Protein AF-A0A9P8HFZ4-F1 (afdb_monomer_lite)

Structure (mmCIF, N/CA/C/O backbone):
data_AF-A0A9P8HFZ4-F1
#
_entry.id   AF-A0A9P8HFZ4-F1
#
loop_
_atom_site.group_PDB
_atom_site.id
_atom_site.type_symbol
_atom_site.label_atom_id
_atom_site.label_alt_id
_atom_site.label_comp_id
_atom_site.label_asym_id
_atom_site.label_entity_id
_atom_site.label_seq_id
_atom_site.pdbx_PDB_ins_code
_atom_site.Cartn_x
_atom_site.Cartn_y
_atom_site.Cartn_z
_atom_site.occupancy
_atom_site.B_iso_or_equiv
_atom_site.auth_seq_id
_atom_site.auth_comp_id
_atom_site.auth_asym_id
_atom_site.auth_atom_id
_atom_site.pdbx_PDB_model_num
ATOM 1 N N . MET A 1 1 ? 20.774 -6.720 -21.694 1.00 83.19 1 MET A N 1
ATOM 2 C CA . MET A 1 1 ? 19.723 -5.716 -21.464 1.00 83.19 1 MET A CA 1
ATOM 3 C C . MET A 1 1 ? 18.325 -6.319 -21.514 1.00 83.19 1 MET A C 1
ATOM 5 O O . MET A 1 1 ? 17.571 -6.117 -20.578 1.00 83.19 1 MET A O 1
ATOM 9 N N . GLU A 1 2 ? 17.977 -7.120 -22.525 1.00 82.94 2 GLU A N 1
ATOM 10 C CA . GLU A 1 2 ? 16.619 -7.690 -22.628 1.00 82.94 2 GLU A CA 1
ATOM 11 C C . GLU A 1 2 ? 16.203 -8.552 -21.416 1.00 82.94 2 GLU A C 1
ATOM 13 O O . GLU A 1 2 ? 15.114 -8.368 -20.881 1.00 82.94 2 GLU A O 1
ATOM 18 N N . ASN A 1 3 ? 17.110 -9.384 -20.886 1.00 86.88 3 ASN A N 1
ATOM 19 C CA . ASN A 1 3 ? 16.877 -10.119 -19.631 1.00 86.88 3 ASN A CA 1
ATOM 20 C C . ASN A 1 3 ? 16.663 -9.193 -18.419 1.00 86.88 3 ASN A C 1
ATOM 22 O O . ASN A 1 3 ? 15.923 -9.536 -17.504 1.00 86.88 3 ASN A O 1
ATOM 26 N N . THR A 1 4 ? 17.308 -8.024 -18.405 1.00 89.19 4 THR A N 1
ATOM 27 C CA . THR A 1 4 ? 17.170 -7.030 -17.332 1.00 89.19 4 THR A CA 1
ATOM 28 C C . THR A 1 4 ? 15.794 -6.368 -17.389 1.00 89.19 4 THR A C 1
ATOM 30 O O . THR A 1 4 ? 15.114 -6.281 -16.374 1.00 89.19 4 THR A O 1
ATOM 33 N N . ILE A 1 5 ? 15.350 -5.978 -18.589 1.00 88.44 5 ILE A N 1
ATOM 34 C CA . ILE A 1 5 ? 14.011 -5.421 -18.833 1.00 88.44 5 ILE A CA 1
ATOM 35 C C . ILE A 1 5 ? 12.925 -6.428 -18.434 1.00 88.44 5 ILE A C 1
ATOM 37 O O . ILE A 1 5 ? 11.944 -6.050 -17.798 1.00 88.44 5 ILE A O 1
ATOM 41 N N . LEU A 1 6 ? 13.113 -7.714 -18.755 1.00 91.88 6 LEU A N 1
ATOM 42 C CA . LEU A 1 6 ? 12.197 -8.773 -18.328 1.00 91.88 6 LEU A CA 1
ATOM 43 C C . LEU A 1 6 ? 12.128 -8.877 -16.796 1.00 91.88 6 LEU A C 1
ATOM 45 O O . LEU A 1 6 ? 11.034 -8.875 -16.241 1.00 91.88 6 LEU A O 1
ATOM 49 N N . ALA A 1 7 ? 13.279 -8.886 -16.118 1.00 93.56 7 ALA A N 1
ATOM 50 C CA . ALA A 1 7 ? 13.338 -8.945 -14.658 1.00 93.56 7 ALA A CA 1
ATOM 51 C C . ALA A 1 7 ? 12.663 -7.733 -13.987 1.00 93.56 7 ALA A C 1
ATOM 53 O O . ALA A 1 7 ? 11.999 -7.884 -12.961 1.00 93.56 7 ALA A O 1
ATOM 54 N N . TYR A 1 8 ? 12.782 -6.532 -14.568 1.00 93.44 8 TYR A N 1
ATOM 55 C CA . TYR A 1 8 ? 12.072 -5.350 -14.069 1.00 93.44 8 TYR A CA 1
ATOM 56 C C . TYR A 1 8 ? 10.562 -5.495 -14.206 1.00 93.44 8 TYR A C 1
ATOM 58 O O . TYR A 1 8 ? 9.836 -5.187 -13.264 1.00 93.44 8 TYR A O 1
ATOM 66 N N . ARG A 1 9 ? 10.092 -6.033 -15.333 1.00 92.88 9 ARG A N 1
ATOM 67 C CA . ARG A 1 9 ? 8.668 -6.284 -15.554 1.00 92.88 9 ARG A CA 1
ATOM 68 C C . ARG A 1 9 ? 8.100 -7.317 -14.581 1.00 92.88 9 ARG A C 1
ATOM 70 O O . ARG A 1 9 ? 7.010 -7.122 -14.055 1.00 92.88 9 ARG A O 1
ATOM 77 N N . GLU A 1 10 ? 8.836 -8.395 -14.324 1.00 94.19 10 GLU A N 1
ATOM 78 C CA . GLU A 1 10 ? 8.467 -9.388 -13.307 1.00 94.19 10 GLU A CA 1
ATOM 79 C C . GLU A 1 10 ? 8.406 -8.756 -11.909 1.00 94.19 10 GLU A C 1
ATOM 81 O O . GLU A 1 10 ? 7.436 -8.967 -11.185 1.00 94.19 10 GLU A O 1
ATOM 86 N N . SER A 1 11 ? 9.383 -7.909 -11.569 1.00 94.12 11 SER A N 1
ATOM 87 C CA . SER A 1 11 ? 9.405 -7.184 -10.290 1.00 94.12 11 SER A CA 1
ATOM 88 C C . SER A 1 11 ? 8.215 -6.228 -10.145 1.00 94.12 11 SER A C 1
ATOM 90 O O . SER A 1 11 ? 7.619 -6.153 -9.073 1.00 94.12 11 SER A O 1
ATOM 92 N N . LEU A 1 12 ? 7.833 -5.514 -11.212 1.00 93.44 12 LEU A N 1
ATOM 93 C CA . LEU A 1 12 ? 6.645 -4.652 -11.211 1.00 93.44 12 LEU A CA 1
ATOM 94 C C . LEU A 1 12 ? 5.365 -5.458 -10.982 1.00 93.44 12 LEU A C 1
ATOM 96 O O . LEU A 1 12 ? 4.533 -5.065 -10.168 1.00 93.44 12 LEU A O 1
ATOM 100 N N . ALA A 1 13 ? 5.224 -6.603 -11.653 1.00 93.81 13 ALA A N 1
ATOM 101 C CA . ALA A 1 13 ? 4.065 -7.474 -11.482 1.00 93.81 13 ALA A CA 1
ATOM 102 C C . ALA A 1 13 ? 3.966 -8.039 -10.052 1.00 93.81 13 ALA A C 1
ATOM 104 O O . ALA A 1 13 ? 2.871 -8.108 -9.492 1.00 93.81 13 ALA A O 1
ATOM 105 N N . GLU A 1 14 ? 5.097 -8.408 -9.444 1.00 94.56 14 GLU A N 1
ATOM 106 C CA . GLU A 1 14 ? 5.154 -8.841 -8.043 1.00 94.56 14 GLU A CA 1
ATOM 107 C C . GLU A 1 14 ? 4.732 -7.712 -7.092 1.00 94.56 14 GLU A C 1
ATOM 109 O O . GLU A 1 14 ? 3.873 -7.921 -6.233 1.00 94.56 14 GLU A O 1
ATOM 114 N N . ILE A 1 15 ? 5.261 -6.498 -7.288 1.00 93.75 15 ILE A N 1
ATOM 115 C CA . ILE A 1 15 ? 4.899 -5.320 -6.486 1.00 93.75 15 ILE A CA 1
ATOM 116 C C . ILE A 1 15 ? 3.408 -5.000 -6.613 1.00 93.75 15 ILE A C 1
ATOM 118 O O . ILE A 1 15 ? 2.758 -4.781 -5.592 1.00 93.75 15 ILE A O 1
ATOM 122 N N . GLN A 1 16 ? 2.853 -5.011 -7.828 1.00 93.88 16 GLN A N 1
ATOM 123 C CA . GLN A 1 16 ? 1.420 -4.797 -8.048 1.00 93.88 16 GLN A CA 1
ATOM 124 C C . GLN A 1 16 ? 0.593 -5.847 -7.300 1.00 93.88 16 GLN A C 1
ATOM 126 O O . GLN A 1 16 ? -0.340 -5.499 -6.583 1.00 93.88 16 GLN A O 1
ATOM 131 N N . SER A 1 17 ? 0.959 -7.128 -7.401 1.00 93.75 17 SER A N 1
ATOM 132 C CA . SER A 1 17 ? 0.233 -8.197 -6.710 1.00 93.75 17 SER A CA 1
ATOM 133 C C . SER A 1 17 ? 0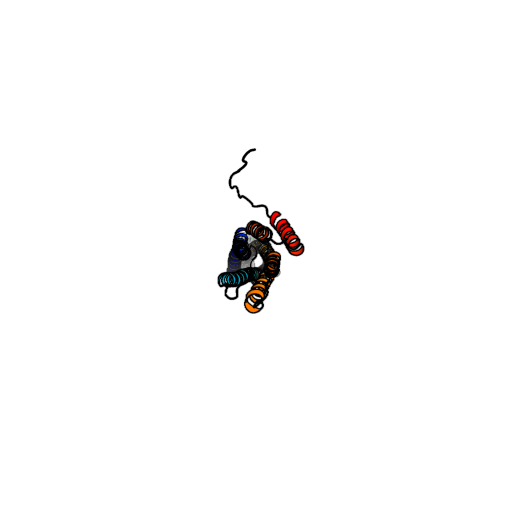.290 -8.061 -5.186 1.00 93.75 17 SER A C 1
ATOM 135 O O . SER A 1 17 ? -0.692 -8.371 -4.506 1.00 93.75 17 SER A O 1
ATOM 137 N N . GLU A 1 18 ? 1.428 -7.648 -4.627 1.00 92.75 18 GLU A N 1
ATOM 138 C CA . GLU A 1 18 ? 1.555 -7.390 -3.192 1.00 92.75 18 GLU A CA 1
ATOM 139 C C . GLU A 1 18 ? 0.732 -6.177 -2.760 1.00 92.75 18 GLU A C 1
ATOM 141 O O . GLU A 1 18 ? 0.067 -6.227 -1.721 1.00 92.75 18 GLU A O 1
ATOM 146 N N . LEU A 1 19 ? 0.731 -5.120 -3.572 1.00 92.06 19 LEU A N 1
ATOM 147 C CA . LEU A 1 19 ? -0.044 -3.913 -3.329 1.00 92.06 19 LEU A CA 1
ATOM 148 C C . LEU A 1 19 ? -1.546 -4.180 -3.364 1.00 92.06 19 LEU A C 1
ATOM 150 O O . LEU A 1 19 ? -2.255 -3.763 -2.454 1.00 92.06 19 LEU A O 1
ATOM 154 N N . ASP A 1 20 ? -2.024 -4.940 -4.347 1.00 90.94 20 ASP A N 1
ATOM 155 C CA . ASP A 1 20 ? -3.431 -5.329 -4.448 1.00 90.94 20 ASP A CA 1
ATOM 156 C C . ASP A 1 20 ? -3.866 -6.145 -3.226 1.00 90.94 20 ASP A C 1
ATOM 158 O O . ASP A 1 20 ? -4.967 -5.965 -2.700 1.00 90.94 20 ASP A O 1
ATOM 162 N N . ARG A 1 21 ? -2.980 -7.010 -2.710 1.00 89.25 21 ARG A N 1
ATOM 163 C CA . ARG A 1 21 ? -3.234 -7.759 -1.473 1.00 89.25 21 ARG A CA 1
ATOM 164 C C . ARG A 1 21 ? -3.316 -6.837 -0.255 1.00 89.25 21 ARG A C 1
ATOM 166 O O . ARG A 1 21 ? -4.160 -7.063 0.614 1.00 89.25 21 ARG A O 1
ATOM 173 N N . LEU A 1 22 ? -2.441 -5.835 -0.166 1.00 88.69 22 LEU A N 1
ATOM 174 C CA . LEU A 1 22 ? -2.455 -4.858 0.923 1.00 88.69 22 LEU A CA 1
ATOM 175 C C . LEU A 1 22 ? -3.697 -3.965 0.858 1.00 88.69 22 LEU A C 1
ATOM 177 O O . LEU A 1 22 ? -4.383 -3.827 1.868 1.00 88.69 22 LEU A O 1
ATOM 181 N N . ASP A 1 23 ? -4.041 -3.430 -0.313 1.00 86.06 23 ASP A N 1
ATOM 182 C CA . ASP A 1 23 ? -5.220 -2.576 -0.473 1.00 86.06 23 ASP A CA 1
ATOM 183 C C . ASP A 1 23 ? -6.506 -3.369 -0.193 1.00 86.06 23 ASP A C 1
ATOM 185 O O . ASP A 1 23 ? -7.353 -2.903 0.570 1.00 86.06 23 ASP A O 1
ATOM 189 N N . ALA A 1 24 ? -6.603 -4.627 -0.650 1.00 85.69 24 ALA A N 1
ATOM 190 C CA . ALA A 1 24 ? -7.707 -5.528 -0.307 1.00 85.69 24 ALA A CA 1
ATOM 191 C C . ALA A 1 24 ? -7.898 -5.682 1.217 1.00 85.69 24 ALA A C 1
ATOM 193 O O . ALA A 1 24 ? -9.030 -5.651 1.715 1.00 85.69 24 ALA A O 1
ATOM 194 N N . ALA A 1 25 ? -6.797 -5.793 1.970 1.00 81.62 25 ALA A N 1
ATOM 195 C CA . ALA A 1 25 ? -6.798 -5.925 3.430 1.00 81.62 25 ALA A CA 1
ATOM 196 C C . ALA A 1 25 ? -7.159 -4.626 4.180 1.00 81.62 25 ALA A C 1
ATOM 198 O O . ALA A 1 25 ? -7.444 -4.670 5.385 1.00 81.62 25 ALA A O 1
ATOM 199 N N . VAL A 1 26 ? -7.157 -3.488 3.482 1.00 76.69 26 VAL A N 1
ATOM 200 C CA . VAL A 1 26 ? -7.462 -2.145 4.004 1.00 76.69 26 VAL A CA 1
ATOM 201 C C . VAL A 1 26 ? -8.762 -1.590 3.391 1.00 76.69 26 VAL A C 1
ATOM 203 O O . VAL A 1 26 ? -9.186 -0.480 3.710 1.00 76.69 26 VAL A O 1
ATOM 206 N N . THR A 1 27 ? -9.461 -2.373 2.558 1.00 74.06 27 THR A N 1
ATOM 207 C CA . THR A 1 27 ? -10.784 -2.002 2.037 1.00 74.06 27 THR A CA 1
ATOM 208 C C . THR A 1 27 ? -11.773 -1.702 3.156 1.00 74.06 27 THR A C 1
ATOM 210 O O . THR A 1 27 ? -11.700 -2.270 4.249 1.00 74.06 27 THR A O 1
ATOM 213 N N . VAL A 1 28 ? -12.778 -0.881 2.834 1.00 63.03 28 VAL A N 1
ATOM 214 C CA . VAL A 1 28 ? -13.909 -0.595 3.728 1.00 63.03 28 VAL A CA 1
ATOM 215 C C . VAL A 1 28 ? -14.496 -1.893 4.282 1.00 63.03 28 VAL A C 1
ATOM 217 O O . VAL A 1 28 ? -14.677 -1.990 5.482 1.00 63.03 28 VAL A O 1
ATOM 220 N N . SER A 1 29 ? -14.669 -2.939 3.464 1.00 58.97 29 SER A N 1
ATOM 221 C CA . SER A 1 29 ? -15.213 -4.227 3.928 1.00 58.97 29 SER A CA 1
ATOM 222 C C . SER A 1 29 ? -14.355 -4.926 4.994 1.00 58.97 29 SER A C 1
ATOM 224 O O . SER A 1 29 ? -14.890 -5.505 5.940 1.00 58.97 29 SER A O 1
ATOM 226 N N . ALA A 1 30 ? -13.026 -4.867 4.867 1.00 63.22 30 ALA A N 1
ATOM 227 C CA . ALA A 1 30 ? -12.104 -5.461 5.827 1.00 63.22 30 ALA A CA 1
ATOM 228 C C . ALA A 1 30 ? -12.051 -4.630 7.117 1.00 63.22 30 ALA A C 1
ATOM 230 O O . ALA A 1 30 ? -12.063 -5.189 8.213 1.00 63.22 30 ALA A O 1
ATOM 231 N N . ALA A 1 31 ? -12.062 -3.299 6.994 1.00 63.28 31 ALA A N 1
ATOM 232 C CA . ALA A 1 31 ? -12.170 -2.390 8.131 1.00 63.28 31 ALA A CA 1
ATOM 233 C C . ALA A 1 31 ? -13.510 -2.558 8.873 1.00 63.28 31 ALA A C 1
ATOM 235 O O . ALA A 1 31 ? -13.519 -2.624 10.100 1.00 63.28 31 ALA A O 1
ATOM 236 N N . THR A 1 32 ? -14.622 -2.721 8.148 1.00 62.97 32 THR A N 1
ATOM 237 C CA . THR A 1 32 ? -15.953 -2.979 8.711 1.00 62.97 32 THR A CA 1
ATOM 238 C C . THR A 1 32 ? -15.972 -4.281 9.502 1.00 62.97 32 THR A C 1
ATOM 240 O O . THR A 1 32 ? -16.381 -4.258 10.653 1.00 62.97 32 THR A O 1
ATOM 243 N N . LYS A 1 33 ? -15.434 -5.388 8.970 1.00 69.19 33 LYS A N 1
ATOM 244 C CA . LYS A 1 33 ? -15.351 -6.662 9.713 1.00 69.19 33 LYS A CA 1
ATOM 245 C C . LYS A 1 33 ? -14.544 -6.558 11.010 1.00 69.19 33 LYS A C 1
ATOM 247 O O . LYS A 1 33 ? -14.920 -7.144 12.022 1.00 69.19 33 LYS A O 1
ATOM 252 N N . ARG A 1 34 ? -13.425 -5.820 10.993 1.00 67.38 34 ARG A N 1
ATOM 253 C CA . ARG A 1 34 ? -12.634 -5.557 12.209 1.00 67.38 34 ARG A CA 1
ATOM 254 C C . ARG A 1 34 ? -13.453 -4.739 13.213 1.00 67.38 34 ARG A C 1
ATOM 256 O O . ARG A 1 34 ? -13.546 -5.120 14.378 1.00 67.38 34 ARG A O 1
ATOM 263 N N . SER A 1 35 ? -14.116 -3.683 12.748 1.00 72.56 35 SER A N 1
ATOM 264 C CA . SER A 1 35 ? -15.006 -2.873 13.583 1.00 72.56 35 SER A CA 1
ATOM 265 C C . SER A 1 35 ? -16.145 -3.700 14.185 1.00 72.56 35 SER A C 1
ATOM 267 O O . SER A 1 35 ? -16.390 -3.586 15.377 1.00 72.56 35 SER A O 1
ATOM 269 N N . GLU A 1 36 ? -16.789 -4.574 13.407 1.00 76.75 36 GLU A N 1
ATOM 270 C CA . GLU A 1 36 ? -17.893 -5.433 13.857 1.00 76.75 36 GLU A CA 1
ATOM 271 C C . GLU A 1 36 ? -17.488 -6.334 15.027 1.00 76.75 36 GLU A C 1
ATOM 273 O O . GLU A 1 36 ? -18.251 -6.484 15.976 1.00 76.75 36 GLU A O 1
ATOM 278 N N . ALA A 1 37 ? -16.277 -6.899 15.006 1.00 82.38 37 ALA A N 1
ATOM 279 C CA . ALA A 1 37 ? -15.797 -7.744 16.097 1.00 82.38 37 ALA A CA 1
ATOM 280 C C . ALA A 1 37 ? -15.648 -6.964 17.417 1.00 82.38 37 ALA A C 1
ATOM 282 O O . ALA A 1 37 ? -16.071 -7.457 18.464 1.00 82.38 37 ALA A O 1
ATOM 283 N N . ILE A 1 38 ? -15.101 -5.739 17.368 1.00 84.31 38 ILE A N 1
ATOM 284 C CA . ILE A 1 38 ? -15.042 -4.850 18.541 1.00 84.31 38 ILE A CA 1
ATOM 285 C C . ILE A 1 38 ? -16.459 -4.463 18.969 1.00 84.31 38 ILE A C 1
ATOM 287 O O . ILE A 1 38 ? -16.778 -4.592 20.145 1.00 84.31 38 ILE A O 1
ATOM 291 N N . SER A 1 39 ? -17.322 -4.054 18.038 1.00 83.69 39 SER A N 1
ATOM 292 C CA . SER A 1 39 ? -18.708 -3.653 18.313 1.00 83.69 39 SER A CA 1
ATOM 293 C C . SER A 1 39 ? -19.529 -4.759 18.980 1.00 83.69 39 SER A C 1
ATOM 295 O O . SER A 1 39 ? -20.214 -4.524 19.977 1.00 83.69 39 SER A O 1
ATOM 297 N N . CYS A 1 40 ? -19.422 -6.001 18.502 1.00 85.88 40 CYS A N 1
ATOM 298 C CA . CYS A 1 40 ? -20.061 -7.150 19.141 1.00 85.88 40 CYS A CA 1
ATOM 299 C C . CYS A 1 40 ? -19.500 -7.407 20.545 1.00 85.88 40 CYS A C 1
ATOM 301 O O . CYS A 1 40 ? -20.263 -7.689 21.467 1.00 85.88 40 CYS A O 1
ATOM 303 N N . ALA A 1 41 ? -18.185 -7.293 20.731 1.00 88.38 41 ALA A N 1
ATOM 304 C CA . ALA A 1 41 ? -17.566 -7.499 22.035 1.00 88.38 41 ALA A CA 1
ATOM 305 C C . ALA A 1 41 ? -17.950 -6.379 23.030 1.00 88.38 41 ALA A C 1
ATOM 307 O O . ALA A 1 41 ? -18.250 -6.661 24.189 1.00 88.38 41 ALA A O 1
ATOM 308 N N . LEU A 1 42 ? -18.042 -5.128 22.566 1.00 89.81 42 LEU A N 1
ATOM 309 C CA . LEU A 1 42 ? -18.546 -3.977 23.324 1.00 89.81 42 LEU A CA 1
ATOM 310 C C . LEU A 1 42 ? -19.991 -4.178 23.781 1.00 89.81 42 LEU A C 1
ATOM 312 O O . LEU A 1 42 ? -20.319 -3.876 24.931 1.00 89.81 42 LEU A O 1
ATOM 316 N N . LYS A 1 43 ? -20.847 -4.716 22.908 1.00 90.75 43 LYS A N 1
ATOM 317 C CA . LYS A 1 43 ? -22.213 -5.102 23.265 1.00 90.75 43 LYS A CA 1
ATOM 318 C C . LYS A 1 43 ? -22.224 -6.120 24.408 1.00 90.75 43 LYS A C 1
ATOM 320 O O . LYS A 1 43 ? -22.859 -5.863 25.422 1.00 90.75 43 LYS A O 1
ATOM 325 N N . VAL A 1 44 ? -21.443 -7.200 24.311 1.00 91.19 44 VAL A N 1
ATOM 326 C CA . VAL A 1 44 ? -21.333 -8.218 25.380 1.00 91.19 44 VAL A CA 1
ATOM 327 C C . VAL A 1 44 ? -20.801 -7.622 26.693 1.00 91.19 44 VAL A C 1
ATOM 329 O O . VAL A 1 44 ? -21.270 -7.976 27.778 1.00 91.19 44 VAL A O 1
ATOM 332 N N . GLY A 1 45 ? -19.850 -6.687 26.620 1.00 91.44 45 GLY A N 1
ATOM 333 C CA . GLY A 1 45 ? -19.368 -5.940 27.787 1.00 91.44 45 GLY A CA 1
ATOM 334 C C . GLY A 1 45 ? -20.456 -5.082 28.432 1.00 91.44 45 GLY A C 1
ATOM 335 O O . GLY A 1 45 ? -20.590 -5.065 29.655 1.00 91.44 45 GLY A O 1
ATOM 336 N N . THR A 1 46 ? -21.277 -4.426 27.613 1.00 92.25 46 THR A N 1
ATOM 337 C CA . THR A 1 46 ? -22.399 -3.592 28.072 1.00 92.25 46 THR A CA 1
ATOM 338 C C . THR A 1 46 ? -23.526 -4.444 28.661 1.00 92.25 46 THR A C 1
ATOM 340 O O . THR A 1 46 ? -24.054 -4.109 29.718 1.00 92.25 46 THR A O 1
ATOM 343 N N . ASP A 1 47 ? -23.816 -5.602 28.066 1.00 91.50 47 ASP A N 1
ATOM 344 C CA . ASP A 1 47 ? -24.748 -6.596 28.613 1.00 91.50 47 ASP A CA 1
ATOM 345 C C . ASP A 1 47 ? -24.258 -7.146 29.960 1.00 91.50 47 ASP A C 1
ATOM 347 O O . ASP A 1 47 ? -25.044 -7.359 30.881 1.00 91.50 47 ASP A O 1
ATOM 351 N N . SER A 1 48 ? -22.945 -7.343 30.118 1.00 91.50 48 SER A N 1
ATOM 352 C CA . SER A 1 48 ? -22.358 -7.768 31.396 1.00 91.50 48 SER A CA 1
ATOM 353 C C . SER A 1 48 ? -22.531 -6.705 32.485 1.00 91.50 48 SER A C 1
ATOM 355 O O . SER A 1 48 ? -22.829 -7.050 33.629 1.00 91.50 48 SER A O 1
ATOM 357 N N . LEU A 1 49 ? -22.405 -5.419 32.134 1.00 93.00 49 LEU A N 1
ATOM 358 C CA . LEU A 1 49 ? -22.729 -4.312 33.040 1.00 93.00 49 LEU A CA 1
ATOM 359 C C . LEU A 1 49 ? -24.224 -4.287 33.381 1.00 93.00 49 LEU A C 1
ATOM 361 O O . LEU A 1 49 ? -24.562 -4.094 34.545 1.00 93.00 49 LEU A O 1
ATOM 365 N N . TYR A 1 50 ? -25.108 -4.516 32.402 1.00 91.00 50 TYR A N 1
ATOM 366 C CA . TYR A 1 50 ? -26.559 -4.572 32.624 1.00 91.00 50 TYR A CA 1
ATOM 367 C C . TYR A 1 50 ? -26.941 -5.714 33.572 1.00 91.00 50 TYR A C 1
ATOM 369 O O . TYR A 1 50 ? -27.697 -5.524 34.521 1.00 91.00 50 TYR A O 1
ATOM 377 N N . ASN A 1 51 ? -26.371 -6.901 33.370 1.00 89.00 51 ASN A N 1
ATOM 378 C CA . ASN A 1 51 ? -26.605 -8.038 34.255 1.00 89.00 51 ASN A CA 1
ATOM 379 C C . ASN A 1 51 ? -26.136 -7.738 35.683 1.00 89.00 51 ASN A C 1
ATOM 381 O O . ASN A 1 51 ? -26.811 -8.108 36.640 1.00 89.00 51 ASN A O 1
ATOM 385 N N . LEU A 1 52 ? -25.008 -7.034 35.834 1.00 89.50 52 LEU A N 1
ATOM 386 C CA . LEU A 1 52 ? -24.543 -6.585 37.141 1.00 89.50 52 LEU A CA 1
ATOM 387 C C . LEU A 1 52 ? -25.498 -5.555 37.763 1.00 89.50 52 LEU A C 1
ATOM 389 O O . LEU A 1 52 ? -25.800 -5.681 38.946 1.00 89.50 52 LEU A O 1
ATOM 393 N N . SER A 1 53 ? -26.011 -4.585 36.993 1.00 88.88 53 SER A N 1
ATOM 394 C CA . SER A 1 53 ? -26.981 -3.607 37.508 1.00 88.88 53 SER A CA 1
ATOM 395 C C . SER A 1 53 ? -28.297 -4.257 37.928 1.00 88.88 53 SER A C 1
ATOM 397 O O . SER A 1 53 ? -28.826 -3.909 38.974 1.00 88.88 53 SER A O 1
ATOM 399 N N . ALA A 1 54 ? -28.786 -5.233 37.157 1.00 87.69 54 ALA A N 1
ATOM 400 C CA . ALA A 1 54 ? -30.010 -5.973 37.460 1.00 87.69 54 ALA A CA 1
ATOM 401 C C . ALA A 1 54 ? -29.877 -6.852 38.721 1.00 87.69 54 ALA A C 1
ATOM 403 O O . ALA A 1 54 ? -30.846 -7.080 39.443 1.00 87.69 54 ALA A O 1
ATOM 404 N N . LEU A 1 55 ? -28.671 -7.366 39.001 1.00 86.81 55 LEU A N 1
ATOM 405 C CA . LEU A 1 55 ? -28.396 -8.162 40.203 1.00 86.81 55 LEU A CA 1
ATOM 406 C C . LEU A 1 55 ? -28.427 -7.328 41.488 1.00 86.81 55 LEU A C 1
ATOM 408 O O . LEU A 1 55 ? -28.807 -7.852 42.533 1.00 86.81 55 LEU A O 1
ATOM 412 N N . ILE A 1 56 ? -28.034 -6.056 41.411 1.00 84.12 56 ILE A N 1
ATOM 413 C CA . ILE A 1 56 ? -27.999 -5.133 42.557 1.00 84.12 56 ILE A CA 1
ATOM 414 C C . ILE A 1 56 ? -29.262 -4.267 42.672 1.00 84.12 56 ILE A C 1
ATOM 416 O O . ILE A 1 56 ? -29.300 -3.330 43.471 1.00 84.12 56 ILE A O 1
ATOM 420 N N . SER A 1 57 ? -30.292 -4.545 41.869 1.00 83.19 57 SER A N 1
ATOM 421 C CA . SER A 1 57 ? -31.532 -3.778 41.885 1.00 83.19 57 SER A CA 1
ATOM 422 C C . SER A 1 57 ? -32.312 -3.963 43.191 1.00 83.19 57 SER A C 1
ATOM 424 O O . SER A 1 57 ? -32.329 -5.034 43.798 1.00 83.19 57 SER A O 1
ATOM 426 N N . GLY A 1 58 ? -33.037 -2.922 43.591 1.00 77.56 58 GLY A N 1
ATOM 427 C CA . GLY A 1 58 ? -33.812 -2.874 44.822 1.00 77.56 58 GLY A CA 1
ATOM 428 C C . GLY A 1 58 ? -32.978 -2.456 46.032 1.00 77.56 58 GLY A C 1
ATOM 429 O O . GLY A 1 58 ? -31.907 -1.860 45.914 1.00 77.56 58 GLY A O 1
ATOM 430 N N . ASP A 1 59 ? -33.481 -2.781 47.221 1.00 69.25 59 ASP A N 1
ATOM 431 C CA . ASP A 1 59 ? -32.763 -2.580 48.482 1.00 69.25 59 ASP A CA 1
ATOM 432 C C . ASP A 1 59 ? -31.710 -3.699 48.656 1.00 69.25 59 ASP A C 1
ATOM 434 O O . ASP A 1 59 ? -31.816 -4.554 49.534 1.00 69.25 59 ASP A O 1
ATOM 438 N N . PHE A 1 60 ? -30.735 -3.750 47.742 1.00 73.06 60 PHE A N 1
ATOM 439 C CA . PHE A 1 60 ? -29.689 -4.769 47.716 1.00 73.06 60 PHE A CA 1
ATOM 440 C C . PHE A 1 60 ? -28.774 -4.658 48.941 1.00 73.06 60 PHE A C 1
ATOM 442 O O . PHE A 1 60 ? -28.157 -3.617 49.186 1.00 73.06 60 PHE A O 1
ATOM 449 N N . GLU A 1 61 ? -28.640 -5.764 49.674 1.00 70.69 61 GLU A N 1
ATOM 450 C CA . GLU A 1 61 ? -27.673 -5.930 50.756 1.00 70.69 61 GLU A CA 1
ATOM 451 C C . GLU A 1 61 ? -26.664 -7.014 50.376 1.00 70.69 61 GLU A C 1
ATOM 453 O O . GLU A 1 61 ? -27.023 -8.163 50.109 1.00 70.69 61 GLU A O 1
ATOM 458 N N . LEU A 1 62 ? -25.381 -6.650 50.376 1.00 70.12 62 LEU A N 1
ATOM 459 C CA . LEU A 1 62 ? -24.306 -7.587 50.085 1.00 70.12 62 LEU A CA 1
ATOM 460 C C . LEU A 1 62 ? -24.211 -8.636 51.203 1.00 70.12 62 LEU A C 1
ATOM 462 O O . LEU A 1 62 ? -23.833 -8.325 52.334 1.00 70.12 62 LEU A O 1
ATOM 466 N N . THR A 1 63 ? -24.508 -9.893 50.877 1.00 67.81 63 THR A N 1
ATOM 467 C CA . THR A 1 63 ? -24.262 -11.024 51.781 1.00 67.81 63 THR A CA 1
ATOM 468 C C . THR A 1 63 ? -22.874 -11.619 51.531 1.00 67.81 63 THR A C 1
ATOM 470 O O . THR A 1 63 ? -22.346 -11.549 50.425 1.00 67.81 63 THR A O 1
ATOM 473 N N . HIS A 1 64 ? -22.258 -12.193 52.569 1.00 59.03 64 HIS A N 1
ATOM 474 C CA . HIS A 1 64 ? -20.856 -12.645 52.539 1.00 59.03 64 HIS A CA 1
ATOM 475 C C . HIS A 1 64 ? -20.570 -13.767 51.512 1.00 59.03 64 HIS A C 1
ATOM 477 O O . HIS A 1 64 ? -19.416 -13.954 51.146 1.00 59.03 64 HIS A O 1
ATOM 483 N N . ASP A 1 65 ? -21.607 -14.465 51.027 1.00 65.31 65 ASP A N 1
ATOM 484 C CA . ASP A 1 65 ? -21.523 -15.616 50.111 1.00 65.31 65 ASP A CA 1
ATOM 485 C C . ASP A 1 65 ? -22.371 -15.419 48.832 1.00 65.31 65 ASP A C 1
ATOM 487 O O . ASP A 1 65 ? -22.999 -16.359 48.332 1.00 65.31 65 ASP A O 1
ATOM 491 N N . ASP A 1 66 ? -22.433 -14.200 48.281 1.00 76.38 66 ASP A N 1
ATOM 492 C CA . ASP A 1 66 ? -23.147 -13.966 47.016 1.00 76.38 66 ASP A CA 1
ATOM 493 C C . ASP A 1 66 ? -22.342 -14.463 45.797 1.00 76.38 66 ASP A C 1
ATOM 495 O O . ASP A 1 66 ? -21.677 -13.714 45.075 1.00 76.38 66 ASP A O 1
ATOM 499 N N . GLU A 1 67 ? -22.404 -15.777 45.566 1.00 81.88 67 GLU A N 1
ATOM 500 C CA . GLU A 1 67 ? -21.729 -16.449 44.449 1.00 81.88 67 GLU A CA 1
ATOM 501 C C . GLU A 1 67 ? -22.195 -15.906 43.085 1.00 81.88 67 GLU A C 1
ATOM 503 O O . GLU A 1 67 ? -21.421 -15.886 42.129 1.00 81.88 67 GLU A O 1
ATOM 508 N N . ARG A 1 68 ? -23.440 -15.415 42.974 1.00 85.12 68 ARG A N 1
ATOM 509 C CA . ARG A 1 68 ? -23.955 -14.844 41.717 1.00 85.12 68 ARG A CA 1
ATOM 510 C C . ARG A 1 68 ? -23.282 -13.518 41.401 1.00 85.12 68 ARG A C 1
ATOM 512 O O . ARG A 1 68 ? -22.876 -13.311 40.259 1.00 85.12 68 ARG A O 1
ATOM 519 N N . LEU A 1 69 ? -23.132 -12.652 42.402 1.00 85.81 69 LEU A N 1
ATOM 520 C CA . LEU A 1 69 ? -22.417 -11.388 42.247 1.00 85.81 69 LEU A CA 1
ATOM 521 C C . LEU A 1 69 ? -20.947 -11.619 41.891 1.00 85.81 69 LEU A C 1
ATOM 523 O O . LEU A 1 69 ? -20.416 -10.963 40.995 1.00 85.81 69 LEU A O 1
ATOM 527 N N . LYS A 1 70 ? -20.300 -12.587 42.546 1.00 86.62 70 LYS A N 1
ATOM 528 C CA . LYS A 1 70 ? -18.917 -12.960 42.245 1.00 86.62 70 LYS A CA 1
ATOM 529 C C . LYS A 1 70 ? -18.749 -13.427 40.801 1.00 86.62 70 LYS A C 1
ATOM 531 O O . LYS A 1 70 ? -17.894 -12.902 40.094 1.00 86.62 70 LYS A O 1
ATOM 536 N N . VAL A 1 71 ? -19.607 -14.337 40.338 1.00 89.25 71 VAL A N 1
ATOM 537 C CA . VAL A 1 71 ? -19.605 -14.799 38.941 1.00 89.25 71 VAL A CA 1
ATOM 538 C C . VAL A 1 71 ? -19.839 -13.637 37.969 1.00 89.25 71 VAL A C 1
ATOM 540 O O . VAL A 1 71 ? -19.170 -13.566 36.938 1.00 89.25 71 VAL A O 1
ATOM 543 N N . ALA A 1 72 ? -20.738 -12.700 38.288 1.00 90.06 72 ALA A N 1
ATOM 544 C CA . ALA A 1 72 ? -20.992 -11.528 37.450 1.00 90.06 72 ALA A CA 1
ATOM 545 C C . ALA A 1 72 ? -19.775 -10.589 37.364 1.00 90.06 72 ALA A C 1
ATOM 547 O O . ALA A 1 72 ? -19.427 -10.139 36.273 1.00 90.06 72 ALA A O 1
ATOM 548 N N . LEU A 1 73 ? -19.092 -10.331 38.483 1.00 90.75 73 LEU A N 1
ATOM 549 C CA . LEU A 1 73 ? -17.884 -9.500 38.530 1.00 90.75 73 LEU A CA 1
ATOM 550 C C . LEU A 1 73 ? -16.693 -10.159 37.820 1.00 90.75 73 LEU A C 1
ATOM 552 O O . LEU A 1 73 ? -15.987 -9.488 37.066 1.00 90.75 73 LEU A O 1
ATOM 556 N N . ASP A 1 74 ? -16.491 -11.465 37.998 1.00 90.94 74 ASP A N 1
ATOM 557 C CA . ASP A 1 74 ? -15.456 -12.220 37.280 1.00 90.94 74 ASP A CA 1
ATOM 558 C C . ASP A 1 74 ? -15.735 -12.243 35.768 1.00 90.94 74 ASP A C 1
ATOM 560 O O . ASP A 1 74 ? -14.826 -12.034 34.956 1.00 90.94 74 ASP A O 1
ATOM 564 N N . SER A 1 75 ? -17.001 -12.423 35.373 1.00 91.25 75 SER A N 1
ATOM 565 C CA . SER A 1 75 ? -17.437 -12.341 33.974 1.00 91.25 75 SER A CA 1
ATOM 566 C C . SER A 1 75 ? -17.200 -10.948 33.388 1.00 91.25 75 SER A C 1
ATOM 568 O O . SER A 1 75 ? -16.725 -10.829 32.257 1.00 91.25 75 SER A O 1
ATOM 570 N N . LEU A 1 76 ? -17.475 -9.888 34.153 1.00 93.44 76 LEU A N 1
ATOM 571 C CA . LEU A 1 76 ? -17.249 -8.504 33.742 1.00 93.44 76 LEU A CA 1
ATOM 572 C C . LEU A 1 76 ? -15.765 -8.237 33.463 1.00 93.44 76 LEU A C 1
ATOM 574 O O . LEU A 1 76 ? -15.413 -7.740 32.392 1.00 93.44 76 LEU A O 1
ATOM 578 N N . VAL A 1 77 ? -14.889 -8.609 34.401 1.00 93.75 77 VAL A N 1
ATOM 579 C CA . VAL A 1 77 ? -13.433 -8.453 34.253 1.00 93.75 77 VAL A CA 1
ATOM 580 C C . VAL A 1 77 ? -12.925 -9.249 33.055 1.00 93.75 77 VAL A C 1
ATOM 582 O O . VAL A 1 77 ? -12.191 -8.713 32.225 1.00 93.75 77 VAL A O 1
ATOM 585 N N . THR A 1 78 ? -13.353 -10.506 32.926 1.00 94.12 78 THR A N 1
ATOM 586 C CA . THR A 1 78 ? -12.968 -11.375 31.806 1.00 94.12 78 THR A CA 1
ATOM 587 C C . THR A 1 78 ? -13.384 -10.770 30.467 1.00 94.12 78 THR A C 1
ATOM 589 O O . THR A 1 78 ? -12.587 -10.732 29.532 1.00 94.12 78 THR A O 1
ATOM 592 N N . THR A 1 79 ? -14.601 -10.230 30.388 1.00 93.88 79 THR A N 1
ATOM 593 C CA . THR A 1 79 ? -15.134 -9.626 29.164 1.00 93.88 79 THR A CA 1
ATOM 594 C C . THR A 1 79 ? -14.341 -8.386 28.760 1.00 93.88 79 THR A C 1
ATOM 596 O O . THR A 1 79 ? -13.886 -8.299 27.624 1.00 93.88 79 THR A O 1
ATOM 599 N N . PHE A 1 80 ? -14.094 -7.444 29.674 1.00 92.94 80 PHE A N 1
ATOM 600 C CA . PHE A 1 80 ? -13.347 -6.227 29.334 1.00 92.94 80 PHE A CA 1
ATOM 601 C C . PHE A 1 80 ? -11.859 -6.474 29.048 1.00 92.94 80 PHE A C 1
ATOM 603 O O . PHE A 1 80 ? -11.281 -5.792 28.195 1.00 92.94 80 PHE A O 1
ATOM 610 N N . ASN A 1 81 ? -11.250 -7.482 29.680 1.00 93.50 81 ASN A N 1
ATOM 611 C CA . ASN A 1 81 ? -9.914 -7.943 29.298 1.00 93.50 81 ASN A CA 1
ATOM 612 C C . ASN A 1 81 ? -9.918 -8.498 27.869 1.00 93.50 81 ASN A C 1
ATOM 614 O O . ASN A 1 81 ? -9.087 -8.093 27.061 1.00 93.50 81 ASN A O 1
ATOM 618 N N . HIS A 1 82 ? -10.901 -9.335 27.523 1.00 93.12 82 HIS A N 1
ATOM 619 C CA . HIS A 1 82 ? -11.026 -9.892 26.179 1.00 93.12 82 HIS A CA 1
ATOM 620 C C . HIS A 1 82 ? -11.229 -8.813 25.101 1.00 93.12 82 HIS A C 1
ATOM 622 O O . HIS A 1 82 ? -10.580 -8.859 24.056 1.00 93.12 82 HIS A O 1
ATOM 628 N N . ILE A 1 83 ? -12.074 -7.804 25.350 1.00 91.69 83 ILE A N 1
ATOM 629 C CA . ILE A 1 83 ? -12.267 -6.689 24.403 1.00 91.69 83 ILE A CA 1
ATOM 630 C C . ILE A 1 83 ? -10.947 -5.919 24.202 1.00 91.69 83 ILE A C 1
ATOM 632 O O . ILE A 1 83 ? -10.617 -5.528 23.081 1.00 91.69 83 ILE A O 1
ATOM 636 N N . THR A 1 84 ? -10.165 -5.734 25.271 1.00 91.69 84 THR A N 1
ATOM 637 C CA . THR A 1 84 ? -8.851 -5.073 25.201 1.00 91.69 84 THR A CA 1
ATOM 638 C C . THR A 1 84 ? -7.848 -5.894 24.385 1.00 91.69 84 THR A C 1
ATOM 640 O O . THR A 1 84 ? -7.186 -5.342 23.508 1.00 91.69 84 THR A O 1
ATOM 643 N N . GLU A 1 85 ? -7.782 -7.210 24.603 1.00 91.94 85 GLU A N 1
ATOM 644 C CA . GLU A 1 85 ? -6.948 -8.130 23.814 1.00 91.94 85 GLU A CA 1
ATOM 645 C C . GLU A 1 85 ? -7.328 -8.124 22.326 1.00 91.94 85 GLU A C 1
ATOM 647 O O . GLU A 1 85 ? -6.460 -8.173 21.451 1.00 91.94 85 GLU A O 1
ATOM 652 N N . LEU A 1 86 ? -8.624 -8.025 22.021 1.00 90.69 86 LEU A N 1
ATOM 653 C CA . LEU A 1 86 ? -9.118 -7.941 20.650 1.00 90.69 86 LEU A CA 1
ATOM 654 C C . LEU A 1 86 ? -8.685 -6.628 19.981 1.00 90.69 86 LEU A C 1
ATOM 656 O O . LEU A 1 86 ? -8.197 -6.653 18.850 1.00 90.69 86 LEU A O 1
ATOM 660 N N . ALA A 1 87 ? -8.781 -5.497 20.686 1.00 89.38 87 ALA A N 1
ATOM 661 C CA . ALA A 1 87 ? -8.268 -4.214 20.202 1.00 89.38 87 ALA A CA 1
ATOM 662 C C . ALA A 1 87 ? -6.738 -4.234 20.003 1.00 89.38 87 ALA A C 1
ATOM 664 O O . ALA A 1 87 ? -6.238 -3.694 19.015 1.00 89.38 87 ALA A O 1
ATOM 665 N N . ASP A 1 88 ? -5.994 -4.902 20.890 1.00 90.88 88 ASP A N 1
ATOM 666 C CA . ASP A 1 88 ? -4.548 -5.112 20.752 1.00 90.88 88 ASP A CA 1
ATOM 667 C C . ASP A 1 88 ? -4.193 -5.940 19.518 1.00 90.88 88 ASP A C 1
ATOM 669 O O . ASP A 1 88 ? -3.296 -5.573 18.754 1.00 90.88 88 ASP A O 1
ATOM 673 N N . SER A 1 89 ? -4.917 -7.037 19.296 1.00 90.56 89 SER A N 1
ATOM 674 C CA . SER A 1 89 ? -4.733 -7.895 18.129 1.00 90.56 89 SER A CA 1
ATOM 675 C C . SER A 1 89 ? -4.985 -7.131 16.827 1.00 90.56 89 SER A C 1
ATOM 677 O O . SER A 1 89 ? -4.175 -7.210 15.901 1.00 90.56 89 SER A O 1
ATOM 679 N N . GLN A 1 90 ? -6.049 -6.324 16.776 1.00 88.12 90 GLN A N 1
ATOM 680 C CA . GLN A 1 90 ? -6.346 -5.493 15.610 1.00 88.12 90 GLN A CA 1
ATOM 681 C C . GLN A 1 90 ? -5.298 -4.405 15.386 1.00 88.12 90 GLN A C 1
ATOM 683 O O . GLN A 1 90 ? -4.871 -4.195 14.250 1.00 88.12 90 GLN A O 1
ATOM 688 N N . LEU A 1 91 ? -4.833 -3.744 16.450 1.00 90.44 91 LEU A N 1
ATOM 689 C CA . LEU A 1 91 ? -3.765 -2.753 16.339 1.00 90.44 91 LEU A CA 1
ATOM 690 C C . LEU A 1 91 ? -2.474 -3.382 15.805 1.00 90.44 91 LEU A C 1
ATOM 692 O O . LEU A 1 91 ? -1.816 -2.791 14.954 1.00 90.44 91 LEU A O 1
ATOM 696 N N . ALA A 1 92 ? -2.124 -4.586 16.265 1.00 91.31 92 ALA A N 1
ATOM 697 C CA . ALA A 1 92 ? -0.961 -5.316 15.772 1.00 91.31 92 ALA A CA 1
ATOM 698 C C . ALA A 1 92 ? -1.111 -5.711 14.292 1.00 91.31 92 ALA A C 1
ATOM 700 O O . ALA A 1 92 ? -0.153 -5.597 13.526 1.00 91.31 92 ALA A O 1
ATOM 701 N N . GLU A 1 93 ? -2.306 -6.131 13.867 1.00 89.88 93 GLU A N 1
ATOM 702 C CA . GLU A 1 93 ? -2.584 -6.470 12.469 1.00 89.88 93 GLU A CA 1
ATOM 703 C C . GLU A 1 93 ? -2.451 -5.248 11.550 1.00 89.88 93 GLU A C 1
ATOM 705 O O . GLU A 1 93 ? -1.731 -5.308 10.551 1.00 89.88 93 GLU A O 1
ATOM 710 N N . VAL A 1 94 ? -3.089 -4.123 11.896 1.00 89.62 94 VAL A N 1
ATOM 711 C CA . VAL A 1 94 ? -2.966 -2.874 11.123 1.00 89.62 94 VAL A CA 1
ATOM 712 C C . VAL A 1 94 ? -1.535 -2.327 11.208 1.00 89.62 94 VAL A C 1
ATOM 714 O O . VAL A 1 94 ? -1.016 -1.804 10.224 1.00 89.62 94 VAL A O 1
ATOM 717 N N . GLY A 1 95 ? -0.861 -2.507 12.347 1.00 89.69 95 GLY A N 1
ATOM 718 C CA . GLY A 1 95 ? 0.579 -2.309 12.547 1.00 89.69 95 GLY A CA 1
ATOM 719 C C . GLY A 1 95 ? 1.418 -2.991 11.473 1.00 89.69 95 GLY A C 1
ATOM 720 O O . GLY A 1 95 ? 2.217 -2.355 10.784 1.00 89.69 95 GLY A O 1
ATOM 721 N N . ARG A 1 96 ? 1.183 -4.291 11.297 1.00 93.00 96 ARG A N 1
ATOM 722 C CA . ARG A 1 96 ? 1.857 -5.112 10.294 1.00 93.00 96 ARG A CA 1
ATOM 723 C C . ARG A 1 96 ? 1.546 -4.639 8.875 1.00 93.00 96 ARG A C 1
ATOM 725 O O . ARG A 1 96 ? 2.473 -4.475 8.098 1.00 93.00 96 ARG A O 1
ATOM 732 N N . LEU A 1 97 ? 0.281 -4.359 8.550 1.00 91.31 97 LEU A N 1
ATOM 733 C CA . LEU A 1 97 ? -0.106 -3.866 7.217 1.00 91.31 97 LEU A CA 1
ATOM 734 C C . LEU A 1 97 ? 0.570 -2.535 6.863 1.00 91.31 97 LEU A C 1
ATOM 736 O O . LEU A 1 97 ? 1.031 -2.359 5.739 1.00 91.31 97 LEU A O 1
ATOM 740 N N . HIS A 1 98 ? 0.657 -1.612 7.820 1.00 92.00 98 HIS A N 1
ATOM 741 C CA . HIS A 1 98 ? 1.354 -0.342 7.634 1.00 92.00 98 HIS A CA 1
ATOM 742 C C . HIS A 1 98 ? 2.855 -0.545 7.400 1.00 92.00 98 HIS A C 1
ATOM 744 O O . HIS A 1 98 ? 3.430 0.057 6.494 1.00 92.00 98 HIS A O 1
ATOM 750 N N . SER A 1 99 ? 3.484 -1.425 8.187 1.00 94.38 99 SER A N 1
ATOM 751 C CA . SER A 1 99 ? 4.893 -1.786 8.006 1.00 94.38 99 SER A CA 1
ATOM 752 C C . SER A 1 99 ? 5.140 -2.420 6.636 1.00 94.38 99 SER A C 1
ATOM 754 O O . SER A 1 99 ? 6.058 -1.993 5.940 1.00 94.38 99 SER A O 1
ATOM 756 N N . ASP A 1 100 ? 4.301 -3.376 6.226 1.00 93.69 100 ASP A N 1
ATOM 757 C CA . ASP A 1 100 ? 4.379 -4.036 4.918 1.00 93.69 100 ASP A CA 1
ATOM 758 C C . ASP A 1 100 ? 4.257 -3.005 3.777 1.00 93.69 100 ASP A C 1
ATOM 760 O O . ASP A 1 100 ? 5.010 -3.060 2.809 1.00 93.69 100 ASP A O 1
ATOM 764 N N . ALA A 1 101 ? 3.350 -2.025 3.893 1.00 93.75 101 ALA A N 1
ATOM 765 C CA . ALA A 1 101 ? 3.182 -0.970 2.890 1.00 93.75 101 ALA A CA 1
ATOM 766 C C . ALA A 1 101 ? 4.396 -0.022 2.818 1.00 93.75 101 ALA A C 1
ATOM 768 O O . ALA A 1 101 ? 4.842 0.347 1.727 1.00 93.75 101 ALA A O 1
ATOM 769 N N . ILE A 1 102 ? 4.976 0.348 3.966 1.00 93.94 102 ILE A N 1
ATOM 770 C CA . ILE A 1 102 ? 6.217 1.137 4.019 1.00 93.94 102 ILE A CA 1
ATOM 771 C C . ILE A 1 102 ? 7.385 0.358 3.410 1.00 93.94 102 ILE A C 1
ATOM 773 O O . ILE A 1 102 ? 8.184 0.940 2.671 1.00 93.94 102 ILE A O 1
ATOM 777 N N . GLU A 1 103 ? 7.498 -0.934 3.715 1.00 94.88 103 GLU A N 1
ATOM 778 C CA . GLU A 1 103 ? 8.528 -1.810 3.160 1.00 94.88 103 GLU A CA 1
ATOM 779 C C . GLU A 1 103 ? 8.371 -1.942 1.643 1.00 94.88 103 GLU A C 1
ATOM 781 O O . GLU A 1 103 ? 9.340 -1.734 0.914 1.00 94.88 103 GLU A O 1
ATOM 786 N N . LEU A 1 104 ? 7.151 -2.171 1.149 1.00 94.25 104 LEU A N 1
ATOM 787 C CA . LEU A 1 104 ? 6.857 -2.225 -0.282 1.00 94.25 104 LEU A CA 1
ATOM 788 C C . LEU A 1 104 ? 7.303 -0.938 -0.991 1.00 94.25 104 LEU A C 1
ATOM 790 O O . LEU A 1 104 ? 7.991 -1.003 -2.013 1.00 94.25 104 LEU A O 1
ATOM 794 N N . ARG A 1 105 ? 7.015 0.235 -0.409 1.00 94.44 105 ARG A N 1
ATOM 795 C CA . ARG A 1 105 ? 7.467 1.528 -0.947 1.00 94.44 105 ARG A CA 1
ATOM 796 C C . ARG A 1 105 ? 8.989 1.658 -0.955 1.00 94.44 105 ARG A C 1
ATOM 798 O O . ARG A 1 105 ? 9.596 1.986 -1.972 1.00 94.44 105 ARG A O 1
ATOM 805 N N . ASN A 1 106 ? 9.610 1.460 0.206 1.00 94.56 106 ASN A N 1
ATOM 806 C CA . ASN A 1 106 ? 10.988 1.881 0.445 1.00 94.56 106 ASN A CA 1
ATOM 807 C C . ASN A 1 106 ? 12.022 0.825 0.039 1.00 94.56 106 ASN A C 1
ATOM 809 O O . ASN A 1 106 ? 13.123 1.190 -0.369 1.00 94.56 106 ASN A O 1
ATOM 813 N N . ALA A 1 107 ? 11.694 -0.460 0.173 1.00 94.00 107 ALA A N 1
ATOM 814 C CA . ALA A 1 107 ? 12.606 -1.572 -0.077 1.00 94.00 107 ALA A CA 1
ATOM 815 C C . ALA A 1 107 ? 12.416 -2.212 -1.459 1.00 94.00 107 ALA A C 1
ATOM 817 O O . ALA A 1 107 ? 13.365 -2.805 -1.972 1.00 94.00 107 ALA A O 1
ATOM 818 N N . LYS A 1 108 ? 11.234 -2.079 -2.080 1.00 94.12 108 LYS A N 1
ATOM 819 C CA . LYS A 1 108 ? 10.948 -2.677 -3.396 1.00 94.12 108 LYS A CA 1
ATOM 820 C C . LYS A 1 108 ? 10.728 -1.634 -4.489 1.00 94.12 108 LYS A C 1
ATOM 822 O O . LYS A 1 108 ? 11.523 -1.575 -5.425 1.00 94.12 108 LYS A O 1
ATOM 827 N N . LEU A 1 109 ? 9.715 -0.777 -4.346 1.00 94.88 109 LEU A N 1
ATOM 828 C CA . LEU A 1 109 ? 9.303 0.163 -5.394 1.00 94.88 109 LEU A CA 1
ATOM 829 C C . LEU A 1 109 ? 10.377 1.214 -5.698 1.00 94.88 109 LEU A C 1
ATOM 831 O O . LEU A 1 109 ? 10.830 1.321 -6.834 1.00 94.88 109 LEU A O 1
ATOM 835 N N . ARG A 1 110 ? 10.865 1.927 -4.678 1.00 94.31 110 ARG A N 1
ATOM 836 C CA . ARG A 1 110 ? 11.880 2.975 -4.866 1.00 94.31 110 ARG A CA 1
ATOM 837 C C . ARG A 1 110 ? 13.216 2.439 -5.410 1.00 94.31 110 ARG A C 1
ATOM 839 O O . ARG A 1 110 ? 13.777 3.052 -6.317 1.00 94.31 110 ARG A O 1
ATOM 846 N N . PRO A 1 111 ? 13.752 1.296 -4.935 1.00 95.50 111 PRO A N 1
ATOM 847 C CA . PRO A 1 111 ? 14.931 0.696 -5.558 1.00 95.50 111 PRO A CA 1
ATOM 848 C C . PRO A 1 111 ? 14.702 0.242 -7.002 1.00 95.50 111 PRO A C 1
ATOM 850 O O . PRO A 1 111 ? 15.632 0.324 -7.802 1.00 95.50 111 PRO A O 1
ATOM 853 N N . LEU A 1 112 ? 13.502 -0.235 -7.346 1.00 94.69 112 LEU A N 1
ATOM 854 C CA . LEU A 1 112 ? 13.166 -0.605 -8.721 1.00 94.69 112 LEU A CA 1
ATOM 855 C C . LEU A 1 112 ? 13.105 0.625 -9.636 1.00 94.69 112 LEU A C 1
ATOM 857 O O . LEU A 1 112 ? 13.706 0.596 -10.706 1.00 94.69 112 LEU A O 1
ATOM 861 N N . GLN A 1 113 ? 12.475 1.711 -9.183 1.00 94.94 113 GLN A N 1
ATOM 862 C CA . GLN A 1 113 ? 12.452 3.000 -9.881 1.00 94.94 113 GLN A CA 1
ATOM 863 C C . GLN A 1 113 ? 13.870 3.504 -10.169 1.00 94.94 113 GLN A C 1
ATOM 865 O O . GLN A 1 113 ? 14.212 3.747 -11.321 1.00 94.94 113 GLN A O 1
ATOM 870 N N . ASN A 1 114 ? 14.737 3.537 -9.149 1.00 95.06 114 ASN A N 1
ATOM 871 C CA . ASN A 1 114 ? 16.131 3.957 -9.316 1.00 95.06 114 ASN A CA 1
ATOM 872 C C . ASN A 1 114 ? 16.883 3.099 -10.349 1.00 95.06 114 ASN A C 1
ATOM 874 O O . ASN A 1 114 ? 17.653 3.630 -11.144 1.00 95.06 114 ASN A O 1
ATOM 878 N N . LYS A 1 115 ? 16.669 1.775 -10.350 1.00 94.88 115 LYS A N 1
ATOM 879 C CA . LYS A 1 115 ? 17.296 0.853 -11.315 1.00 94.88 115 LYS A CA 1
ATOM 880 C C . LYS A 1 115 ? 16.780 1.053 -12.742 1.00 94.88 115 LYS A C 1
ATOM 882 O O . LYS A 1 115 ? 17.554 0.919 -13.691 1.00 94.88 115 LYS A O 1
ATOM 887 N N . LEU A 1 116 ? 15.488 1.341 -12.897 1.00 94.56 116 LEU A N 1
ATOM 888 C CA . LEU A 1 116 ? 14.877 1.665 -14.187 1.00 94.56 116 LEU A CA 1
ATOM 889 C C . LEU A 1 116 ? 15.422 2.989 -14.730 1.00 94.56 116 LEU A C 1
ATOM 891 O O . LEU A 1 116 ? 15.838 3.026 -15.886 1.00 94.56 116 LEU A O 1
ATOM 895 N N . ASP A 1 117 ? 15.498 4.028 -13.896 1.00 94.31 117 ASP A N 1
ATOM 896 C CA . ASP A 1 117 ? 16.078 5.327 -14.258 1.00 94.31 117 ASP A CA 1
ATOM 897 C C . ASP A 1 117 ? 17.562 5.207 -14.636 1.00 94.31 117 ASP A C 1
ATOM 899 O O . ASP A 1 117 ? 17.997 5.759 -15.648 1.00 94.31 117 ASP A O 1
ATOM 903 N N . GLU A 1 118 ? 18.343 4.440 -13.866 1.00 95.44 118 GLU A N 1
ATOM 904 C CA . GLU A 1 118 ? 19.754 4.164 -14.160 1.00 95.44 118 GLU A CA 1
ATOM 905 C C . GLU A 1 118 ? 19.915 3.441 -15.505 1.00 95.44 118 GLU A C 1
ATOM 907 O O . GLU A 1 118 ? 20.689 3.883 -16.354 1.00 95.44 118 GLU A O 1
ATOM 912 N N . SER A 1 119 ? 19.129 2.385 -15.742 1.00 94.50 119 SER A N 1
ATOM 913 C CA . SER A 1 119 ? 19.161 1.635 -17.006 1.00 94.50 119 SER A CA 1
ATOM 914 C C . SER A 1 119 ? 18.709 2.478 -18.196 1.00 94.50 119 SER A C 1
ATOM 916 O O . SER A 1 119 ? 19.258 2.348 -19.291 1.00 94.50 119 SER A O 1
ATOM 918 N N . LYS A 1 120 ? 17.717 3.356 -17.999 1.00 94.50 120 LYS A N 1
ATOM 919 C CA . LYS A 1 120 ? 17.247 4.282 -19.032 1.00 94.50 120 LYS A CA 1
ATOM 920 C C . LYS A 1 120 ? 18.356 5.259 -19.406 1.00 94.50 120 LYS A C 1
ATOM 922 O O . LYS A 1 120 ? 18.677 5.378 -20.585 1.00 94.50 120 LYS A O 1
ATOM 927 N N . SER A 1 121 ? 18.977 5.889 -18.411 1.00 94.94 121 SER A N 1
ATOM 928 C CA . SER A 1 121 ? 20.101 6.809 -18.604 1.00 94.94 121 SER A CA 1
ATOM 929 C C . SER A 1 121 ? 21.279 6.132 -19.319 1.00 94.94 121 SER A C 1
ATOM 931 O O . SER A 1 121 ? 21.848 6.690 -20.260 1.00 94.94 121 SER A O 1
ATOM 933 N N . GLU A 1 122 ? 21.604 4.886 -18.948 1.00 94.75 122 GLU A N 1
ATOM 934 C CA . GLU A 1 122 ? 22.639 4.099 -19.626 1.00 94.75 122 GLU A CA 1
ATOM 935 C C . GLU A 1 122 ? 22.300 3.867 -21.109 1.00 94.75 122 GLU A C 1
ATOM 937 O O . GLU A 1 122 ? 23.152 4.071 -21.980 1.00 94.75 122 GLU A O 1
ATOM 942 N N . LEU A 1 123 ? 21.059 3.482 -21.426 1.00 93.56 123 LEU A N 1
ATOM 943 C CA . LEU A 1 123 ? 20.637 3.260 -22.811 1.00 93.56 123 LEU A CA 1
ATOM 944 C C . LEU A 1 123 ? 20.557 4.546 -23.627 1.00 93.56 123 LEU A C 1
ATOM 946 O O . LEU A 1 123 ? 20.921 4.530 -24.799 1.00 93.56 123 LEU A O 1
ATOM 950 N N . GLU A 1 124 ? 20.136 5.661 -23.038 1.00 93.75 124 GLU A N 1
ATOM 951 C CA . GLU A 1 124 ? 20.140 6.966 -23.705 1.00 93.75 124 GLU A CA 1
ATOM 952 C C . GLU A 1 124 ? 21.567 7.425 -24.042 1.00 93.75 124 GLU A C 1
ATOM 954 O O . GLU A 1 124 ? 21.814 7.962 -25.130 1.00 93.75 124 GLU A O 1
ATOM 959 N N . ALA A 1 125 ? 22.533 7.152 -23.160 1.00 94.62 125 ALA A N 1
ATOM 960 C CA . ALA A 1 125 ? 23.946 7.393 -23.434 1.00 94.62 125 ALA A CA 1
ATOM 961 C C . ALA A 1 125 ? 24.459 6.501 -24.579 1.00 94.62 125 ALA A C 1
ATOM 963 O O . ALA A 1 125 ? 25.106 7.001 -25.505 1.00 94.62 125 ALA A O 1
ATOM 964 N N . GLN A 1 126 ? 24.123 5.204 -24.574 1.00 93.31 126 GLN A N 1
ATOM 965 C CA . GLN A 1 126 ? 24.467 4.283 -25.667 1.00 93.31 126 GLN A CA 1
ATOM 966 C C . GLN A 1 126 ? 23.819 4.695 -26.995 1.00 93.31 126 GLN A C 1
ATOM 968 O O . GLN A 1 126 ? 24.460 4.640 -28.044 1.00 93.31 126 GLN A O 1
ATOM 973 N N . LEU A 1 127 ? 22.569 5.156 -26.960 1.00 93.81 127 LEU A N 1
ATOM 974 C CA . LEU A 1 127 ? 21.835 5.639 -28.125 1.00 93.81 127 LEU A CA 1
ATOM 975 C C . LEU A 1 127 ? 22.484 6.896 -28.711 1.00 93.81 127 LEU A C 1
ATOM 977 O O . LEU A 1 127 ? 22.620 7.015 -29.928 1.00 93.81 127 LEU A O 1
ATOM 981 N N . THR A 1 128 ? 22.923 7.816 -27.852 1.00 94.56 128 THR A N 1
ATOM 982 C CA . THR A 1 128 ? 23.653 9.022 -28.262 1.00 94.56 128 THR A CA 1
ATOM 983 C C . THR A 1 128 ? 24.978 8.653 -28.926 1.00 94.56 128 THR A C 1
ATOM 985 O O . THR A 1 128 ? 25.239 9.090 -30.047 1.00 94.56 128 THR A O 1
ATOM 988 N N . ALA A 1 129 ? 25.763 7.768 -28.305 1.00 94.06 129 ALA A N 1
ATOM 989 C CA . ALA A 1 129 ? 27.019 7.281 -28.874 1.00 94.06 129 ALA A CA 1
ATOM 990 C C . ALA A 1 129 ? 26.815 6.551 -30.218 1.00 94.06 129 ALA A C 1
ATOM 992 O O . ALA A 1 129 ? 27.588 6.744 -31.157 1.00 94.06 129 ALA A O 1
ATOM 993 N N . ASN A 1 130 ? 25.750 5.752 -30.354 1.00 92.94 130 ASN A N 1
ATOM 994 C CA . ASN A 1 130 ? 25.421 5.079 -31.613 1.00 92.94 130 ASN A CA 1
ATOM 995 C C . ASN A 1 130 ? 25.017 6.089 -32.706 1.00 92.94 130 ASN A C 1
ATOM 997 O O . ASN A 1 130 ? 25.487 6.005 -33.837 1.00 92.94 130 ASN A O 1
ATOM 1001 N N . ARG A 1 131 ? 24.229 7.122 -32.378 1.00 93.12 131 ARG A N 1
ATOM 1002 C CA . ARG A 1 131 ? 23.891 8.200 -33.330 1.00 93.12 131 ARG A CA 1
ATOM 1003 C C . ARG A 1 131 ? 25.129 8.949 -33.833 1.00 93.12 131 ARG A C 1
ATOM 1005 O O . ARG A 1 131 ? 25.200 9.300 -35.016 1.00 93.12 131 ARG A O 1
ATOM 1012 N N . GLU A 1 132 ? 26.116 9.169 -32.968 1.00 93.88 132 GLU A N 1
ATOM 1013 C CA . GLU A 1 132 ? 27.412 9.734 -33.358 1.00 93.88 132 GLU A CA 1
ATOM 1014 C C . GLU A 1 132 ? 28.185 8.792 -34.295 1.00 93.88 132 GLU A C 1
ATOM 1016 O O . GLU A 1 132 ? 28.680 9.243 -35.334 1.00 93.88 132 GLU A O 1
ATOM 1021 N N . ALA A 1 133 ? 28.220 7.488 -33.993 1.00 90.38 133 ALA A N 1
ATOM 1022 C CA . ALA A 1 133 ? 28.840 6.469 -34.844 1.00 90.38 133 ALA A CA 1
ATOM 1023 C C . ALA A 1 133 ? 28.184 6.398 -36.233 1.00 90.38 133 ALA A C 1
ATOM 1025 O O . ALA A 1 133 ? 28.881 6.530 -37.237 1.00 90.38 133 ALA A O 1
ATOM 1026 N N . ILE A 1 134 ? 26.849 6.345 -36.305 1.00 91.62 134 ILE A N 1
ATOM 1027 C CA . ILE A 1 134 ? 26.080 6.374 -37.562 1.00 91.62 134 ILE A CA 1
ATOM 1028 C C . ILE A 1 134 ? 26.419 7.619 -38.378 1.00 91.62 134 ILE A C 1
ATOM 1030 O O . ILE A 1 134 ? 26.590 7.545 -39.597 1.00 91.62 134 ILE A O 1
ATOM 1034 N N . THR A 1 135 ? 26.529 8.777 -37.724 1.00 93.75 135 THR A N 1
ATOM 1035 C CA . THR A 1 135 ? 26.883 10.032 -38.396 1.00 93.75 135 THR A CA 1
ATOM 1036 C C . THR A 1 135 ? 28.299 9.961 -38.974 1.00 93.75 135 THR A C 1
ATOM 1038 O O . THR A 1 135 ? 28.514 10.335 -40.131 1.00 93.75 135 THR A O 1
ATOM 1041 N N . ALA A 1 136 ? 29.262 9.438 -38.211 1.00 91.69 136 ALA A N 1
ATOM 1042 C CA . ALA A 1 136 ? 30.635 9.243 -38.664 1.00 91.69 136 ALA A CA 1
ATOM 1043 C C . ALA A 1 136 ? 30.722 8.243 -39.833 1.00 91.69 136 ALA A C 1
ATOM 1045 O O . ALA A 1 136 ? 31.258 8.586 -40.890 1.00 91.69 136 ALA A O 1
ATOM 1046 N N . THR A 1 137 ? 30.127 7.056 -39.694 1.00 89.00 137 THR A N 1
ATOM 1047 C CA . THR A 1 137 ? 30.095 6.008 -40.725 1.00 89.00 137 THR A CA 1
ATOM 1048 C C . THR A 1 137 ? 29.380 6.494 -41.986 1.00 89.00 137 THR A C 1
ATOM 1050 O O . THR A 1 137 ? 29.864 6.276 -43.097 1.00 89.00 137 THR A O 1
ATOM 1053 N N . SER A 1 138 ? 28.282 7.244 -41.852 1.00 92.19 138 SER A N 1
ATOM 1054 C CA . SER A 1 138 ? 27.578 7.855 -42.987 1.00 92.19 138 SER A CA 1
ATOM 1055 C C . SER A 1 138 ? 28.458 8.858 -43.741 1.00 92.19 138 SER A C 1
ATOM 1057 O O . SER A 1 138 ? 28.436 8.897 -44.974 1.00 92.19 138 SER A O 1
ATOM 1059 N N . ASN A 1 139 ? 29.262 9.659 -43.034 1.00 90.62 139 ASN A N 1
ATOM 1060 C CA . ASN A 1 139 ? 30.220 10.567 -43.669 1.00 90.62 139 ASN A CA 1
ATOM 1061 C C . ASN A 1 139 ? 31.334 9.797 -44.403 1.00 90.62 139 ASN A C 1
ATOM 1063 O O . ASN A 1 139 ? 31.740 10.191 -45.502 1.00 90.62 139 ASN A O 1
ATOM 1067 N N . THR A 1 140 ? 31.796 8.674 -43.846 1.00 85.94 140 THR A N 1
ATOM 1068 C CA . THR A 1 140 ? 32.759 7.775 -44.500 1.00 85.94 140 THR A CA 1
ATOM 1069 C C . THR A 1 140 ? 32.183 7.138 -45.765 1.00 85.94 140 THR A C 1
ATOM 1071 O O . THR A 1 140 ? 32.841 7.177 -46.804 1.00 85.94 140 THR A O 1
ATOM 1074 N N . VAL A 1 141 ? 30.945 6.630 -45.722 1.00 88.69 141 VAL A N 1
ATOM 1075 C CA . VAL A 1 141 ? 30.230 6.098 -46.899 1.00 88.69 141 VAL A CA 1
ATOM 1076 C C . VAL A 1 141 ? 30.151 7.158 -47.994 1.00 88.69 141 VAL A C 1
ATOM 1078 O O . VAL A 1 141 ? 30.544 6.893 -49.128 1.00 88.69 141 VAL A O 1
ATOM 1081 N N . LYS A 1 142 ? 29.741 8.387 -47.653 1.00 90.44 142 LYS A N 1
ATOM 1082 C CA . LYS A 1 142 ? 29.677 9.498 -48.614 1.00 90.44 142 LYS A CA 1
ATOM 1083 C C . LYS A 1 142 ? 31.038 9.772 -49.266 1.00 90.44 142 LYS A C 1
ATOM 1085 O O . LYS A 1 142 ? 31.118 9.914 -50.484 1.00 90.44 142 LYS A O 1
ATOM 1090 N N . THR A 1 143 ? 32.107 9.781 -48.471 1.00 87.62 143 THR A N 1
ATOM 1091 C CA . THR A 1 143 ? 33.480 9.995 -48.958 1.00 87.62 143 THR A CA 1
ATOM 1092 C C . THR A 1 143 ? 33.925 8.879 -49.910 1.00 87.62 143 THR A C 1
ATOM 1094 O O . THR A 1 143 ? 34.453 9.158 -50.989 1.00 87.62 143 THR A O 1
ATOM 1097 N N . PHE A 1 144 ? 33.678 7.612 -49.560 1.00 82.81 144 PHE A N 1
ATOM 1098 C CA . PHE A 1 144 ? 33.992 6.481 -50.439 1.00 82.81 144 PHE A CA 1
ATOM 1099 C C . PHE A 1 144 ? 33.154 6.487 -51.714 1.00 82.81 144 PHE A C 1
ATOM 1101 O O . PHE A 1 144 ? 33.660 6.160 -52.785 1.00 82.81 144 PHE A O 1
ATOM 1108 N N . GLN A 1 145 ? 31.897 6.910 -51.642 1.00 88.62 145 GLN A N 1
ATOM 1109 C CA . GLN A 1 145 ? 31.032 7.004 -52.809 1.00 88.62 145 GLN A CA 1
ATOM 1110 C C . GLN A 1 145 ? 31.523 8.074 -53.795 1.00 88.62 145 GLN A C 1
ATOM 1112 O O . GLN A 1 145 ? 31.655 7.798 -54.989 1.00 88.62 145 GLN A O 1
ATOM 1117 N N . GLU A 1 146 ? 31.909 9.252 -53.295 1.00 87.44 146 GLU A N 1
ATOM 1118 C CA . GLU A 1 146 ? 32.541 10.312 -54.092 1.00 87.44 146 GLU A CA 1
ATOM 1119 C C . GLU A 1 146 ? 33.883 9.857 -54.710 1.00 87.44 146 GLU A C 1
ATOM 1121 O O . GLU A 1 146 ? 34.163 10.141 -55.886 1.00 87.44 146 GLU A O 1
ATOM 1126 N N . SER A 1 147 ? 34.693 9.107 -53.950 1.00 79.94 147 SER A N 1
ATOM 1127 C CA . SER A 1 147 ? 35.950 8.487 -54.406 1.00 79.94 147 SER A CA 1
ATOM 1128 C C . SER A 1 147 ? 35.704 7.493 -55.547 1.00 79.94 147 SER A C 1
ATOM 1130 O O . SER A 1 147 ? 36.268 7.636 -56.638 1.00 79.94 147 SER A O 1
ATOM 1132 N N . VAL A 1 148 ? 34.787 6.541 -55.350 1.00 84.25 148 VAL A N 1
ATOM 1133 C CA . VAL A 1 148 ? 34.401 5.524 -56.337 1.00 84.25 148 VAL A CA 1
ATOM 1134 C C . VAL A 1 148 ? 33.863 6.168 -57.613 1.00 84.25 148 VAL A C 1
ATOM 1136 O O . VAL A 1 148 ? 34.236 5.752 -58.712 1.00 84.25 148 VAL A O 1
ATOM 1139 N N . ASP A 1 149 ? 33.012 7.188 -57.516 1.00 84.12 149 ASP A N 1
ATOM 1140 C CA . ASP A 1 149 ? 32.447 7.857 -58.692 1.00 84.12 149 ASP A CA 1
ATOM 1141 C C . ASP A 1 149 ? 33.489 8.676 -59.460 1.00 84.12 149 ASP A C 1
ATOM 1143 O O . ASP A 1 149 ? 33.467 8.743 -60.695 1.00 84.12 149 ASP A O 1
ATOM 1147 N N . THR A 1 150 ? 34.466 9.242 -58.757 1.00 81.62 150 THR A N 1
ATOM 1148 C CA . THR A 1 150 ? 35.625 9.891 -59.377 1.00 81.62 150 THR A CA 1
ATOM 1149 C C . THR A 1 150 ? 36.527 8.871 -60.074 1.00 81.62 150 THR A C 1
ATOM 1151 O O . THR A 1 150 ? 36.871 9.066 -61.242 1.00 81.62 150 THR A O 1
ATOM 1154 N N . MET A 1 151 ? 36.829 7.739 -59.431 1.00 76.69 151 MET A N 1
ATOM 1155 C CA . MET A 1 151 ? 37.612 6.658 -60.038 1.00 76.69 151 MET A CA 1
ATOM 1156 C C . MET A 1 151 ? 36.902 6.020 -61.238 1.00 76.69 151 MET A C 1
ATOM 1158 O O . MET A 1 151 ? 37.549 5.749 -62.247 1.00 76.69 151 MET A O 1
ATOM 1162 N N . LYS A 1 152 ? 35.574 5.840 -61.201 1.00 82.25 152 LYS A N 1
ATOM 1163 C CA . LYS A 1 152 ? 34.790 5.373 -62.361 1.00 82.25 152 LYS A CA 1
ATOM 1164 C C . LYS A 1 152 ? 34.927 6.322 -63.553 1.00 82.25 152 LYS A C 1
ATOM 1166 O O . LYS A 1 152 ? 35.110 5.857 -64.676 1.00 82.25 152 LYS A O 1
ATOM 1171 N N . ARG A 1 153 ? 34.839 7.641 -63.328 1.00 80.25 153 ARG A N 1
ATOM 1172 C CA . ARG A 1 153 ? 35.028 8.653 -64.385 1.00 80.25 153 ARG A CA 1
ATOM 1173 C C . ARG A 1 153 ? 36.445 8.604 -64.960 1.00 80.25 153 ARG A C 1
ATOM 1175 O O . ARG A 1 153 ? 36.600 8.614 -66.179 1.00 80.25 153 ARG A O 1
ATOM 1182 N N . ALA A 1 154 ? 37.459 8.496 -64.099 1.00 73.56 154 ALA A N 1
ATOM 1183 C CA . ALA A 1 154 ? 38.855 8.375 -64.515 1.00 73.56 154 ALA A CA 1
ATOM 1184 C C . ALA A 1 154 ? 39.113 7.090 -65.321 1.00 73.56 154 ALA A C 1
ATOM 1186 O O . ALA A 1 154 ? 39.730 7.147 -66.383 1.00 73.56 154 ALA A O 1
ATOM 1187 N N . HIS A 1 155 ? 38.583 5.950 -64.867 1.00 78.94 155 HIS A N 1
ATOM 1188 C CA . HIS A 1 155 ? 38.700 4.668 -65.560 1.00 78.94 155 HIS A CA 1
ATOM 1189 C C . HIS A 1 155 ? 38.049 4.699 -66.950 1.00 78.94 155 HIS A C 1
ATOM 1191 O O . HIS A 1 155 ? 38.689 4.289 -67.914 1.00 78.94 155 HIS A O 1
ATOM 1197 N N . ARG A 1 156 ? 36.829 5.250 -67.084 1.00 77.00 156 ARG A N 1
ATOM 1198 C CA . ARG A 1 156 ? 36.167 5.424 -68.395 1.00 77.00 156 ARG A CA 1
ATOM 1199 C C . ARG A 1 156 ? 37.005 6.282 -69.343 1.00 77.00 156 ARG A C 1
ATOM 1201 O O . ARG A 1 156 ? 37.273 5.864 -70.457 1.00 77.00 156 ARG A O 1
ATOM 1208 N N . SER A 1 157 ? 37.501 7.425 -68.866 1.00 74.50 157 SER A N 1
ATOM 1209 C CA . SER A 1 157 ? 38.366 8.314 -69.658 1.00 74.50 157 SER A CA 1
ATOM 1210 C C . SER A 1 157 ? 39.651 7.620 -70.133 1.00 74.50 157 SER A C 1
ATOM 1212 O O . SER A 1 157 ? 40.060 7.773 -71.284 1.00 74.50 157 SER A O 1
ATOM 1214 N N . LEU A 1 158 ? 40.281 6.816 -69.270 1.00 73.50 158 LEU A N 1
ATOM 1215 C CA . LEU A 1 158 ? 41.443 5.997 -69.625 1.00 73.50 158 LEU A CA 1
ATOM 1216 C C . LEU A 1 158 ? 41.108 4.909 -70.654 1.00 73.50 158 LEU A C 1
ATOM 1218 O O . LEU A 1 158 ? 41.901 4.663 -71.561 1.00 73.50 158 LEU A O 1
ATOM 1222 N N . GLN A 1 159 ? 39.953 4.261 -70.510 1.00 78.12 159 GLN A N 1
ATOM 1223 C CA . GLN A 1 159 ? 39.487 3.200 -71.398 1.00 78.12 159 GLN A CA 1
ATOM 1224 C C . GLN A 1 159 ? 39.121 3.732 -72.791 1.00 78.12 159 GLN A C 1
ATOM 1226 O O . GLN A 1 159 ? 39.509 3.123 -73.789 1.00 78.12 159 GLN A O 1
ATOM 1231 N N . ASP A 1 160 ? 38.442 4.878 -72.864 1.00 77.12 160 ASP A N 1
ATOM 1232 C CA . ASP A 1 160 ? 38.113 5.559 -74.121 1.00 77.12 160 ASP A CA 1
ATOM 1233 C C . ASP A 1 160 ? 39.400 5.930 -74.871 1.00 77.12 160 ASP A C 1
ATOM 1235 O O . ASP A 1 160 ? 39.568 5.589 -76.039 1.00 77.12 160 ASP A O 1
ATOM 1239 N N . LYS A 1 161 ? 40.383 6.508 -74.166 1.00 70.00 161 LYS A N 1
ATOM 1240 C CA . LYS A 1 161 ? 41.691 6.856 -74.745 1.00 70.00 161 LYS A CA 1
ATOM 1241 C C . LYS A 1 161 ? 42.519 5.648 -75.171 1.00 70.00 161 LYS A C 1
ATOM 1243 O O . LYS A 1 161 ? 43.212 5.724 -76.182 1.00 70.00 161 LYS A O 1
ATOM 1248 N N . LEU A 1 162 ? 42.486 4.547 -74.415 1.00 69.88 162 LEU A N 1
ATOM 1249 C CA . LEU A 1 162 ? 43.132 3.300 -74.830 1.00 69.88 162 LEU A CA 1
ATOM 1250 C C . LEU A 1 162 ? 42.486 2.768 -76.116 1.00 69.88 162 LEU A C 1
ATOM 1252 O O . LEU A 1 162 ? 43.202 2.393 -77.037 1.00 69.88 162 LEU A O 1
ATOM 1256 N N . SER A 1 163 ? 41.154 2.798 -76.194 1.00 71.75 163 SER A N 1
ATOM 1257 C CA . SER A 1 163 ? 40.397 2.356 -77.371 1.00 71.75 163 SER A CA 1
ATOM 1258 C C . SER A 1 163 ? 40.689 3.221 -78.601 1.00 71.75 163 SER A C 1
ATOM 1260 O O . SER A 1 163 ? 40.849 2.694 -79.700 1.00 71.75 163 SER A O 1
ATOM 1262 N N . ASP A 1 164 ? 40.807 4.539 -78.425 1.00 69.75 164 ASP A N 1
ATOM 1263 C CA . ASP A 1 164 ? 41.191 5.465 -79.494 1.00 69.75 164 ASP A CA 1
ATOM 1264 C C . ASP A 1 164 ? 42.647 5.249 -79.933 1.00 69.75 164 ASP A C 1
ATOM 1266 O O . ASP A 1 164 ? 42.916 5.139 -81.128 1.00 69.75 164 ASP A O 1
ATOM 1270 N N . SER A 1 165 ? 43.573 5.083 -78.981 1.00 61.16 165 SER A N 1
ATOM 1271 C CA . SER A 1 165 ? 44.990 4.809 -79.262 1.00 61.16 165 SER A CA 1
ATOM 1272 C C . SER A 1 165 ? 45.225 3.458 -79.945 1.00 61.16 165 SER A C 1
ATOM 1274 O O . SER A 1 165 ? 46.217 3.320 -80.656 1.00 61.16 165 SER A O 1
ATOM 1276 N N . GLU A 1 166 ? 44.365 2.461 -79.724 1.00 63.38 166 GLU A N 1
ATOM 1277 C CA . GLU A 1 166 ? 44.424 1.161 -80.406 1.00 63.38 166 GLU A CA 1
ATOM 1278 C C . GLU A 1 166 ? 43.831 1.216 -81.829 1.00 63.38 166 GLU A C 1
ATOM 1280 O O . GLU A 1 166 ? 44.205 0.407 -82.677 1.00 63.38 166 GLU A O 1
ATOM 1285 N N . ARG A 1 167 ? 42.944 2.181 -82.123 1.00 62.31 167 ARG A N 1
ATOM 1286 C CA . ARG A 1 167 ? 42.354 2.393 -83.461 1.00 62.31 167 ARG A CA 1
ATOM 1287 C C . ARG A 1 167 ? 43.257 3.194 -84.401 1.00 62.31 167 ARG A C 1
ATOM 1289 O O . ARG A 1 167 ? 43.254 2.939 -85.604 1.00 62.31 167 ARG A O 1
ATOM 1296 N N . THR A 1 168 ? 44.026 4.152 -83.888 1.00 57.50 168 THR A N 1
ATOM 1297 C CA . THR A 1 168 ? 44.988 4.949 -84.668 1.00 57.50 168 THR A CA 1
ATOM 1298 C C . THR A 1 168 ? 46.374 4.305 -84.623 1.00 57.50 168 THR A C 1
ATOM 1300 O O . THR A 1 168 ? 47.167 4.587 -83.730 1.00 57.50 168 THR A O 1
ATOM 1303 N N . HIS A 1 169 ? 46.680 3.427 -85.578 1.00 47.31 169 HIS A N 1
ATOM 1304 C CA . HIS A 1 169 ? 47.921 2.640 -85.590 1.00 47.31 169 HIS A CA 1
ATOM 1305 C C . HIS A 1 169 ? 49.201 3.412 -86.004 1.00 47.31 169 HIS A C 1
ATOM 1307 O O . HIS A 1 169 ? 50.224 2.772 -86.233 1.00 47.31 169 HIS A O 1
ATOM 1313 N N . ASP A 1 170 ? 49.185 4.753 -86.054 1.00 38.50 170 ASP A N 1
ATOM 1314 C CA . ASP A 1 170 ? 50.337 5.593 -86.422 1.00 38.50 170 ASP A CA 1
ATOM 1315 C C . ASP A 1 170 ? 50.408 6.896 -85.598 1.00 38.50 170 ASP A C 1
ATOM 1317 O O . ASP A 1 170 ? 49.455 7.667 -85.536 1.00 38.50 170 ASP A O 1
ATOM 1321 N N . THR A 1 171 ? 51.596 7.167 -85.040 1.00 36.78 171 THR A N 1
ATOM 1322 C CA . THR A 1 171 ? 52.049 8.423 -84.389 1.00 36.78 171 THR A CA 1
ATOM 1323 C C . THR A 1 171 ? 51.209 8.935 -83.211 1.00 36.78 171 THR A C 1
ATOM 1325 O O . THR A 1 171 ? 50.245 9.680 -83.357 1.00 36.78 171 THR A O 1
ATOM 1328 N N . VAL A 1 172 ? 51.636 8.593 -81.995 1.00 40.25 172 VAL A N 1
ATOM 1329 C CA . VAL A 1 172 ? 50.868 8.832 -80.769 1.00 40.25 172 VAL A CA 1
ATOM 1330 C C . VAL A 1 172 ? 51.532 9.913 -79.905 1.00 40.25 172 VAL A C 1
ATOM 1332 O O . VAL A 1 172 ? 52.460 9.646 -79.148 1.00 40.25 172 VAL A O 1
ATOM 1335 N N . ASN A 1 173 ? 51.029 11.147 -80.007 1.00 36.41 173 ASN A N 1
ATOM 1336 C CA . ASN A 1 173 ? 51.354 12.267 -79.120 1.00 36.41 173 ASN A CA 1
ATOM 1337 C C . ASN A 1 173 ? 50.368 12.247 -77.936 1.00 36.41 173 ASN A C 1
ATOM 1339 O O . ASN A 1 173 ? 49.319 12.887 -77.979 1.00 36.41 173 ASN A O 1
ATOM 1343 N N . ILE A 1 174 ? 50.645 11.435 -76.912 1.00 41.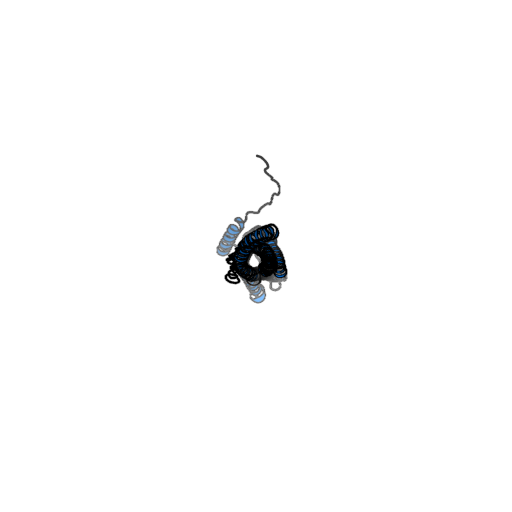91 174 ILE A N 1
ATOM 1344 C CA . ILE A 1 174 ? 49.777 11.304 -75.733 1.00 41.91 174 ILE A CA 1
ATOM 1345 C C . ILE A 1 174 ? 50.517 11.849 -74.515 1.00 41.91 174 ILE A C 1
ATOM 1347 O O . ILE A 1 174 ? 51.331 11.152 -73.929 1.00 41.91 174 ILE A O 1
ATOM 1351 N N . ALA A 1 175 ? 50.188 13.071 -74.096 1.00 36.47 175 ALA A N 1
ATOM 1352 C CA . ALA A 1 175 ? 50.480 13.554 -72.750 1.00 36.47 175 ALA A CA 1
ATOM 1353 C C . ALA A 1 175 ? 49.238 13.326 -71.876 1.00 36.47 175 ALA A C 1
ATOM 1355 O O . ALA A 1 175 ? 48.174 13.896 -72.124 1.00 36.47 175 ALA A O 1
ATOM 1356 N N . VAL A 1 176 ? 49.353 12.475 -70.854 1.00 40.97 176 VAL A N 1
ATOM 1357 C CA . VAL A 1 176 ? 48.298 12.275 -69.851 1.00 40.97 176 VAL A CA 1
ATOM 1358 C C . VAL A 1 176 ? 48.822 12.700 -68.491 1.00 40.97 176 VAL A C 1
ATOM 1360 O O . VAL A 1 176 ? 49.847 12.205 -68.036 1.00 40.97 176 VAL A O 1
ATOM 1363 N N . SER A 1 177 ? 48.089 13.604 -67.847 1.00 36.75 177 SER A N 1
ATOM 1364 C CA . SER A 1 177 ? 48.176 13.851 -66.414 1.00 36.75 177 SER A CA 1
ATOM 1365 C C . SER A 1 177 ? 46.843 13.409 -65.824 1.00 36.75 177 SER A C 1
ATOM 1367 O O . SER A 1 177 ? 45.813 14.028 -66.093 1.00 36.75 177 SER A O 1
ATOM 1369 N N . ILE A 1 178 ? 46.834 12.284 -65.108 1.00 40.25 178 ILE A N 1
ATOM 1370 C CA . ILE A 1 178 ? 45.667 11.848 -64.335 1.00 40.25 178 ILE A CA 1
ATOM 1371 C C . ILE A 1 178 ? 46.004 12.033 -62.870 1.00 40.25 178 ILE A C 1
ATOM 1373 O O . ILE A 1 178 ? 46.919 11.407 -62.334 1.00 40.25 178 ILE A O 1
ATOM 1377 N N . LEU A 1 179 ? 45.237 12.910 -62.232 1.00 35.94 179 LEU A N 1
ATOM 1378 C CA . LEU A 1 179 ? 45.232 13.062 -60.790 1.00 35.94 179 LEU A CA 1
ATOM 1379 C C . LEU A 1 179 ? 44.373 11.930 -60.205 1.00 35.94 179 LEU A C 1
ATOM 1381 O O . LEU A 1 179 ? 43.152 11.944 -60.354 1.00 35.94 179 LEU A O 1
ATOM 1385 N N . ILE A 1 180 ? 45.004 10.946 -59.562 1.00 40.47 180 ILE A N 1
ATOM 1386 C CA . ILE A 1 180 ? 44.312 9.979 -58.701 1.00 40.47 180 ILE A CA 1
ATOM 1387 C C . ILE A 1 180 ? 44.466 10.490 -57.261 1.00 40.47 180 ILE A C 1
ATOM 1389 O O . ILE A 1 180 ? 45.599 10.654 -56.809 1.00 40.47 180 ILE A O 1
ATOM 1393 N N . PRO A 1 181 ? 43.371 10.769 -56.531 1.00 36.22 181 PRO A N 1
ATOM 1394 C CA . PRO A 1 181 ? 43.447 11.492 -55.261 1.00 36.22 181 PRO A CA 1
ATOM 1395 C C . PRO A 1 181 ? 44.211 10.770 -54.135 1.00 36.22 181 PRO A C 1
ATOM 1397 O O . PRO A 1 181 ? 44.648 11.432 -53.202 1.00 36.22 181 PRO A O 1
ATOM 1400 N N . ILE A 1 182 ? 44.419 9.449 -54.215 1.00 38.84 182 ILE A N 1
ATOM 1401 C CA . ILE A 1 182 ? 45.115 8.676 -53.164 1.00 38.84 182 ILE A CA 1
ATOM 1402 C C . ILE A 1 182 ? 46.609 8.461 -53.490 1.00 38.84 182 ILE A C 1
ATOM 1404 O O . ILE A 1 182 ? 47.427 8.331 -52.584 1.00 38.84 182 ILE A O 1
ATOM 1408 N N . TRP A 1 183 ? 46.997 8.462 -54.769 1.00 35.22 183 TRP A N 1
ATOM 1409 C CA . TRP A 1 183 ? 48.363 8.191 -55.243 1.00 35.22 183 TRP A CA 1
ATOM 1410 C C . TRP A 1 183 ? 48.704 9.204 -56.337 1.00 35.22 183 TRP A C 1
ATOM 1412 O O . TRP A 1 183 ? 48.324 9.010 -57.488 1.00 35.22 183 TRP A O 1
ATOM 1422 N N . GLY A 1 184 ? 49.352 10.306 -55.949 1.00 32.81 184 GLY A N 1
ATOM 1423 C CA . GLY A 1 184 ? 49.585 11.492 -56.778 1.00 32.81 184 GLY A CA 1
ATOM 1424 C C . GLY A 1 184 ? 49.973 11.221 -58.236 1.00 32.81 184 GLY A C 1
ATOM 1425 O O . GLY A 1 184 ? 50.615 10.225 -58.547 1.00 32.81 184 GLY A O 1
ATOM 1426 N N . VAL A 1 185 ? 49.550 12.151 -59.103 1.00 37.66 185 VAL A N 1
ATOM 1427 C CA . VAL A 1 185 ? 49.824 12.278 -60.549 1.00 37.66 185 VAL A CA 1
ATOM 1428 C C . VAL A 1 185 ? 50.663 11.137 -61.138 1.00 37.66 185 VAL A C 1
ATOM 1430 O O . VAL A 1 185 ? 51.892 11.148 -61.047 1.00 37.66 185 VAL A O 1
ATOM 1433 N N . VAL A 1 186 ? 50.016 10.183 -61.816 1.00 39.47 186 VAL A N 1
ATOM 1434 C CA . VAL A 1 186 ? 50.753 9.231 -62.660 1.00 39.47 186 VAL A CA 1
ATOM 1435 C C . VAL A 1 186 ? 51.271 10.012 -63.868 1.00 39.47 186 VAL A C 1
ATOM 1437 O O . VAL A 1 186 ? 50.495 10.543 -64.665 1.00 39.47 186 VAL A O 1
ATOM 1440 N N . GLY A 1 187 ? 52.594 10.163 -63.912 1.00 35.84 187 GLY A N 1
ATOM 1441 C CA . GLY A 1 187 ? 53.301 11.110 -64.764 1.00 35.84 187 GLY A CA 1
ATOM 1442 C C . GLY A 1 187 ? 53.192 10.861 -66.270 1.00 35.84 187 GLY A C 1
ATOM 1443 O O . GLY A 1 187 ? 53.119 9.727 -66.741 1.00 35.84 187 GLY A O 1
ATOM 1444 N N . LEU A 1 188 ? 53.241 11.997 -66.973 1.00 40.94 188 LEU A N 1
ATOM 1445 C CA . LEU A 1 188 ? 53.516 12.241 -68.391 1.00 40.94 188 LEU A CA 1
ATOM 1446 C C . LEU A 1 188 ? 54.016 11.016 -69.176 1.00 40.94 188 LEU A C 1
ATOM 1448 O O . LEU A 1 188 ? 55.152 10.566 -69.021 1.00 40.94 188 LEU A O 1
ATOM 1452 N N . ILE A 1 189 ? 53.174 10.531 -70.088 1.00 42.28 189 ILE A N 1
ATOM 1453 C CA . ILE A 1 189 ? 53.614 9.682 -71.195 1.00 42.28 189 ILE A CA 1
ATOM 1454 C C . ILE A 1 189 ? 54.358 10.600 -72.179 1.00 42.28 189 ILE A C 1
ATOM 1456 O O . ILE A 1 189 ? 53.823 11.607 -72.636 1.00 42.28 189 ILE A O 1
ATOM 1460 N N . ASP A 1 190 ? 55.635 10.304 -72.412 1.00 37.06 190 ASP A N 1
ATOM 1461 C CA . ASP A 1 190 ? 56.502 11.055 -73.320 1.00 37.06 190 ASP A CA 1
ATOM 1462 C C . ASP A 1 190 ? 56.069 10.801 -74.781 1.00 37.06 190 ASP A C 1
ATOM 1464 O O . ASP A 1 190 ? 55.993 9.636 -75.191 1.00 37.06 190 ASP A O 1
ATOM 1468 N N . PRO A 1 191 ? 55.789 11.849 -75.577 1.00 39.72 191 PRO A N 1
ATOM 1469 C CA . PRO A 1 191 ? 55.281 11.730 -76.945 1.00 39.72 191 PRO A CA 1
ATOM 1470 C C . PRO A 1 191 ? 56.292 11.213 -77.981 1.00 39.72 191 PRO A C 1
ATOM 1472 O O . PRO A 1 191 ? 55.970 11.137 -79.166 1.00 39.72 191 PRO A O 1
ATOM 1475 N N . THR A 1 192 ? 57.505 10.843 -77.565 1.00 38.69 192 THR A N 1
ATOM 1476 C CA . THR A 1 192 ? 58.568 10.364 -78.468 1.00 38.69 192 THR A CA 1
ATOM 1477 C C . THR A 1 192 ? 58.917 8.877 -78.326 1.00 38.69 192 THR A C 1
ATOM 1479 O O . THR A 1 192 ? 59.809 8.384 -79.015 1.00 38.69 192 THR A O 1
ATOM 1482 N N . SER A 1 193 ? 58.217 8.113 -77.479 1.00 37.78 193 SER A N 1
ATOM 1483 C CA . SER A 1 193 ? 58.631 6.746 -77.124 1.00 37.78 193 SER A CA 1
ATOM 1484 C C . SER A 1 193 ? 57.657 5.648 -77.565 1.00 37.78 193 SER A C 1
ATOM 1486 O O . SER A 1 193 ? 56.688 5.399 -76.863 1.00 37.78 193 SER A O 1
ATOM 1488 N N . SER A 1 194 ? 58.012 4.967 -78.668 1.00 42.22 194 SER A N 1
ATOM 1489 C CA . SER A 1 194 ? 57.840 3.536 -79.037 1.00 42.22 194 SER A CA 1
ATOM 1490 C C . SER A 1 194 ? 56.527 2.766 -78.699 1.00 42.22 194 SER A C 1
ATOM 1492 O O . SER A 1 194 ? 55.737 3.158 -77.845 1.00 42.22 194 SER A O 1
ATOM 1494 N N . PRO A 1 195 ? 56.292 1.576 -79.301 1.00 49.03 195 PRO A N 1
ATOM 1495 C CA . PRO A 1 195 ? 55.181 0.666 -78.960 1.00 49.03 195 PRO A CA 1
ATOM 1496 C C . PRO A 1 195 ? 54.971 0.376 -77.454 1.00 49.03 195 PRO A C 1
ATOM 1498 O O . PRO A 1 195 ? 53.917 -0.118 -77.058 1.00 49.03 195 PRO A O 1
ATOM 1501 N N . GLY A 1 196 ? 55.942 0.700 -76.589 1.00 47.25 196 GLY A N 1
ATOM 1502 C CA . GLY A 1 196 ? 55.847 0.621 -75.127 1.00 47.25 196 GLY A CA 1
ATOM 1503 C C . GLY A 1 196 ? 54.833 1.567 -74.455 1.00 47.25 196 GLY A C 1
ATOM 1504 O O . GLY A 1 196 ? 54.461 1.312 -73.307 1.00 47.25 196 GLY A O 1
ATOM 1505 N N . ALA A 1 197 ? 54.349 2.623 -75.122 1.00 53.06 197 ALA A N 1
ATOM 1506 C CA . ALA A 1 197 ? 53.370 3.561 -74.549 1.00 53.06 197 ALA A CA 1
ATOM 1507 C C . ALA A 1 197 ? 51.983 2.926 -74.311 1.00 53.06 197 ALA A C 1
ATOM 1509 O O . ALA A 1 197 ? 51.380 3.128 -73.254 1.00 53.06 197 ALA A O 1
ATOM 1510 N N . VAL A 1 198 ? 51.520 2.066 -75.228 1.00 56.88 198 VAL A N 1
ATOM 1511 C CA . VAL A 1 198 ? 50.259 1.310 -75.086 1.00 56.88 198 VAL A CA 1
ATOM 1512 C C . VAL A 1 198 ? 50.349 0.309 -73.928 1.00 56.88 198 VAL A C 1
ATOM 1514 O O . VAL A 1 198 ? 49.398 0.149 -73.164 1.00 56.88 198 VAL A O 1
ATOM 1517 N N . PHE A 1 199 ? 51.514 -0.316 -73.714 1.00 59.03 199 PHE A N 1
ATOM 1518 C CA . PHE A 1 199 ? 51.738 -1.202 -72.565 1.00 59.03 199 PHE A CA 1
ATOM 1519 C C . PHE A 1 199 ? 51.690 -0.452 -71.225 1.00 59.03 199 PHE A C 1
ATOM 1521 O O . PHE A 1 199 ? 51.120 -0.973 -70.263 1.00 59.03 199 PHE A O 1
ATOM 1528 N N . LYS A 1 200 ? 52.228 0.775 -71.159 1.00 62.41 200 LYS A N 1
ATOM 1529 C CA . LYS A 1 200 ? 52.129 1.643 -69.971 1.00 62.41 200 LYS A CA 1
ATOM 1530 C C . LYS A 1 200 ? 50.686 2.094 -69.710 1.00 62.41 200 LYS A C 1
ATOM 1532 O O . LYS A 1 200 ? 50.246 2.048 -68.564 1.00 62.41 200 LYS A O 1
ATOM 1537 N N . LEU A 1 201 ? 49.924 2.435 -70.753 1.00 63.44 201 LEU A N 1
ATOM 1538 C CA . LEU A 1 201 ? 48.509 2.806 -70.625 1.00 63.44 201 LEU A CA 1
ATOM 1539 C C . LEU A 1 201 ? 47.640 1.615 -70.186 1.00 63.44 201 LEU A C 1
ATOM 1541 O O . LEU A 1 201 ? 46.850 1.742 -69.255 1.00 63.44 201 LEU A O 1
ATOM 1545 N N . ARG A 1 202 ? 47.855 0.420 -70.759 1.00 65.75 202 ARG A N 1
ATOM 1546 C CA . ARG A 1 202 ? 47.212 -0.833 -70.311 1.00 65.75 202 ARG A CA 1
ATOM 1547 C C . ARG A 1 202 ? 47.560 -1.196 -68.866 1.00 65.75 202 ARG A C 1
ATOM 1549 O O . ARG A 1 202 ? 46.747 -1.808 -68.175 1.00 65.75 202 ARG A O 1
ATOM 1556 N N . LYS A 1 203 ? 48.772 -0.87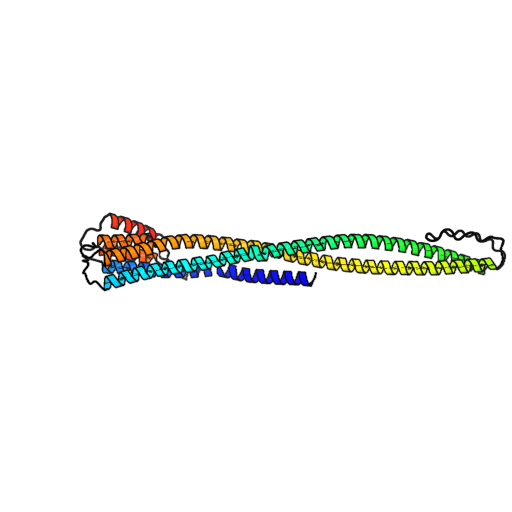3 -68.406 1.00 70.12 203 LYS A N 1
ATOM 1557 C CA . LYS A 1 203 ? 49.167 -1.037 -67.000 1.00 70.12 203 LYS A CA 1
ATOM 1558 C C . LYS A 1 203 ? 48.399 -0.057 -66.102 1.00 70.12 203 LYS A C 1
ATOM 1560 O O . LYS A 1 203 ? 47.784 -0.506 -65.146 1.00 70.12 203 LYS A O 1
ATOM 1565 N N . CYS A 1 204 ? 48.318 1.218 -66.480 1.00 68.75 204 CYS A N 1
ATOM 1566 C CA . CYS A 1 204 ? 47.568 2.243 -65.746 1.00 68.75 204 CYS A CA 1
ATOM 1567 C C . CYS A 1 204 ? 46.054 1.949 -65.669 1.00 68.75 204 CYS A C 1
ATOM 1569 O O . CYS A 1 204 ? 45.444 2.102 -64.611 1.00 68.75 204 CYS A O 1
ATOM 1571 N N . VAL A 1 205 ? 45.444 1.457 -66.757 1.00 73.38 205 VAL A N 1
ATOM 1572 C CA . VAL A 1 205 ? 44.034 1.017 -66.775 1.00 73.38 205 VAL A CA 1
ATOM 1573 C C . VAL A 1 205 ? 43.803 -0.130 -65.788 1.00 73.38 205 VAL A C 1
ATOM 1575 O O . VAL A 1 205 ? 42.827 -0.090 -65.039 1.00 73.38 205 VAL A O 1
ATOM 1578 N N . ARG A 1 206 ? 44.703 -1.126 -65.757 1.00 74.88 206 ARG A N 1
ATOM 1579 C CA . ARG A 1 206 ? 44.627 -2.254 -64.814 1.00 74.88 206 ARG A CA 1
ATOM 1580 C C . ARG A 1 206 ? 44.799 -1.807 -63.365 1.00 74.88 206 ARG A C 1
ATOM 1582 O O . ARG A 1 206 ? 43.942 -2.114 -62.551 1.00 74.88 206 ARG A O 1
ATOM 1589 N N . GLU A 1 207 ? 45.817 -1.005 -63.070 1.00 74.81 207 GLU A N 1
ATOM 1590 C CA . GLU A 1 207 ? 46.055 -0.469 -61.720 1.00 74.81 207 GLU A CA 1
ATOM 1591 C C . GLU A 1 207 ? 44.871 0.377 -61.218 1.00 74.81 207 GLU A C 1
ATOM 1593 O O . GLU A 1 207 ? 44.469 0.266 -60.061 1.00 74.81 207 GLU A O 1
ATOM 1598 N N . THR A 1 208 ? 44.248 1.169 -62.098 1.00 73.25 208 THR A N 1
ATOM 1599 C CA . THR A 1 208 ? 43.037 1.943 -61.768 1.00 73.25 208 THR A CA 1
ATOM 1600 C C . THR A 1 208 ? 41.820 1.036 -61.553 1.00 73.25 208 THR A C 1
ATOM 1602 O O . THR A 1 208 ? 40.977 1.329 -60.709 1.00 73.25 208 THR A O 1
ATOM 1605 N N . CYS A 1 209 ? 41.715 -0.069 -62.297 1.00 77.00 209 CYS A N 1
ATOM 1606 C CA . CYS A 1 209 ? 40.658 -1.065 -62.118 1.00 77.00 209 CYS A CA 1
ATOM 1607 C C . CYS A 1 209 ? 40.787 -1.780 -60.764 1.00 77.00 209 CYS A C 1
ATOM 1609 O O . CYS A 1 209 ? 39.800 -1.900 -60.040 1.00 77.00 209 CYS A O 1
ATOM 1611 N N . ASP A 1 210 ? 42.000 -2.191 -60.394 1.00 80.38 210 ASP A N 1
ATOM 1612 C CA . ASP A 1 210 ? 42.285 -2.846 -59.113 1.00 80.38 210 ASP A CA 1
ATOM 1613 C C . ASP A 1 210 ? 42.024 -1.896 -57.931 1.00 80.38 210 ASP A C 1
ATOM 1615 O O . ASP A 1 210 ? 41.388 -2.275 -56.944 1.00 80.38 210 ASP A O 1
ATOM 1619 N N . ALA A 1 211 ? 42.434 -0.628 -58.052 1.00 76.94 211 ALA A N 1
ATOM 1620 C CA . ALA A 1 211 ? 42.140 0.406 -57.061 1.00 76.94 211 ALA A CA 1
ATOM 1621 C C . ALA A 1 211 ? 40.629 0.670 -56.927 1.00 76.94 211 ALA A C 1
ATOM 1623 O O . ALA A 1 211 ? 40.112 0.729 -55.811 1.00 76.94 211 ALA A O 1
ATOM 1624 N N . LEU A 1 212 ? 39.903 0.750 -58.049 1.00 81.75 212 LEU A N 1
ATOM 1625 C CA . LEU A 1 212 ? 38.447 0.900 -58.056 1.00 81.75 212 LEU A CA 1
ATOM 1626 C C . LEU A 1 212 ? 37.746 -0.298 -57.399 1.00 81.75 212 LEU A C 1
ATOM 1628 O O . LEU A 1 212 ? 36.757 -0.110 -56.693 1.00 81.75 212 LEU A O 1
ATOM 1632 N N . HIS A 1 213 ? 38.232 -1.523 -57.616 1.00 85.06 213 HIS A N 1
ATOM 1633 C CA . HIS A 1 213 ? 37.706 -2.710 -56.938 1.00 85.06 213 HIS A CA 1
ATOM 1634 C C . HIS A 1 213 ? 37.919 -2.647 -55.423 1.00 85.06 213 HIS A C 1
ATOM 1636 O O . HIS A 1 213 ? 36.994 -2.950 -54.671 1.00 85.06 213 HIS A O 1
ATOM 1642 N N . LYS A 1 214 ? 39.096 -2.200 -54.973 1.00 83.25 214 LYS A N 1
ATOM 1643 C CA . LYS A 1 214 ? 39.400 -2.033 -53.547 1.00 83.25 214 LYS A CA 1
ATOM 1644 C C . LYS A 1 214 ? 38.512 -0.977 -52.880 1.00 83.25 214 LYS A C 1
ATOM 1646 O O . LYS A 1 214 ? 37.982 -1.231 -51.803 1.00 83.25 214 LYS A O 1
ATOM 1651 N N . GLU A 1 215 ? 38.316 0.171 -53.524 1.00 83.12 215 GLU A N 1
ATOM 1652 C CA . GLU A 1 215 ? 37.435 1.237 -53.023 1.00 83.12 215 GLU A CA 1
ATOM 1653 C C . GLU A 1 215 ? 35.965 0.805 -52.992 1.00 83.12 215 GLU A C 1
ATOM 1655 O O . GLU A 1 215 ? 35.263 1.086 -52.026 1.00 83.12 215 GLU A O 1
ATOM 1660 N N . LYS A 1 216 ? 35.494 0.055 -53.998 1.00 86.62 216 LYS A N 1
ATOM 1661 C CA . LYS A 1 216 ? 34.138 -0.519 -53.977 1.00 86.62 216 LYS A CA 1
ATOM 1662 C C . LYS A 1 216 ? 33.939 -1.499 -52.822 1.00 86.62 216 LYS A C 1
ATOM 1664 O O . LYS A 1 216 ? 32.904 -1.439 -52.173 1.00 86.62 216 LYS A O 1
ATOM 1669 N N . ALA A 1 217 ? 34.919 -2.360 -52.549 1.00 89.25 217 ALA A N 1
ATOM 1670 C CA . ALA A 1 217 ? 34.853 -3.277 -51.412 1.00 89.25 217 ALA A CA 1
ATOM 1671 C C . ALA A 1 217 ? 34.863 -2.528 -50.064 1.00 89.25 217 ALA A C 1
ATOM 1673 O O . ALA A 1 217 ? 34.188 -2.934 -49.121 1.00 89.25 217 ALA A O 1
ATOM 1674 N N . ALA A 1 218 ? 35.602 -1.416 -49.967 1.00 84.94 218 ALA A N 1
ATOM 1675 C CA . ALA A 1 218 ? 35.587 -0.553 -48.786 1.00 84.94 218 ALA A CA 1
ATOM 1676 C C . ALA A 1 218 ? 34.235 0.162 -48.603 1.00 84.94 218 ALA A C 1
ATOM 1678 O O . ALA A 1 218 ? 33.742 0.234 -47.479 1.00 84.94 218 ALA A O 1
ATOM 1679 N N . LEU A 1 219 ? 33.625 0.635 -49.697 1.00 88.81 219 LEU A N 1
ATOM 1680 C CA . LEU A 1 219 ? 32.283 1.221 -49.699 1.00 88.81 219 LEU A CA 1
ATOM 1681 C C . LEU A 1 219 ? 31.228 0.208 -49.237 1.00 88.81 219 LEU A C 1
ATOM 1683 O O . LEU A 1 219 ? 30.477 0.507 -48.318 1.00 88.81 219 LEU A O 1
ATOM 1687 N N . GLU A 1 220 ? 31.216 -0.993 -49.817 1.00 91.94 220 GLU A N 1
ATOM 1688 C CA . GLU A 1 220 ? 30.273 -2.063 -49.458 1.00 91.94 220 GLU A CA 1
ATOM 1689 C C . GLU A 1 220 ? 30.376 -2.427 -47.970 1.00 91.94 220 GLU A C 1
ATOM 1691 O O . GLU A 1 220 ? 29.370 -2.497 -47.266 1.00 91.94 220 GLU A O 1
ATOM 1696 N N . LYS A 1 221 ? 31.605 -2.548 -47.452 1.00 91.31 221 LYS A N 1
ATOM 1697 C CA . LYS A 1 221 ? 31.840 -2.784 -46.025 1.00 91.31 221 LYS A CA 1
ATOM 1698 C C . LYS A 1 221 ? 31.317 -1.639 -45.148 1.00 91.31 221 LYS A C 1
ATOM 1700 O O . LYS A 1 221 ? 30.748 -1.893 -44.091 1.00 91.31 221 LYS A O 1
ATOM 1705 N N . ALA A 1 222 ? 31.513 -0.386 -45.559 1.00 86.94 222 ALA A N 1
ATOM 1706 C CA . ALA A 1 222 ? 31.025 0.773 -44.813 1.00 86.94 222 ALA A CA 1
ATOM 1707 C C . ALA A 1 222 ? 29.485 0.865 -44.828 1.00 86.94 222 ALA A C 1
ATOM 1709 O O . ALA A 1 222 ? 28.882 1.211 -43.813 1.00 86.94 222 ALA A O 1
ATOM 1710 N N . GLU A 1 223 ? 28.841 0.505 -45.941 1.00 91.62 223 GLU A N 1
ATOM 1711 C CA . GLU A 1 223 ? 27.379 0.407 -46.048 1.00 91.62 223 GLU A CA 1
ATOM 1712 C C . GLU A 1 223 ? 26.810 -0.709 -45.154 1.00 91.62 223 GLU A C 1
ATOM 1714 O O . GLU A 1 223 ? 25.787 -0.512 -44.492 1.00 91.62 223 GLU A O 1
ATOM 1719 N N . GLU A 1 224 ? 27.482 -1.862 -45.077 1.00 93.31 224 GLU A N 1
ATOM 1720 C CA . GLU A 1 224 ? 27.105 -2.960 -44.180 1.00 93.31 224 GLU A CA 1
ATOM 1721 C C . GLU A 1 224 ? 27.245 -2.571 -42.697 1.00 93.31 224 GLU A C 1
ATOM 1723 O O . GLU A 1 224 ? 26.340 -2.832 -41.894 1.00 93.31 224 GLU A O 1
ATOM 1728 N N . SER A 1 225 ? 28.332 -1.880 -42.335 1.00 89.56 225 SER A N 1
ATOM 1729 C CA . SER A 1 225 ? 28.509 -1.301 -40.998 1.00 89.56 225 SER A CA 1
ATOM 1730 C C . SER A 1 225 ? 27.393 -0.312 -40.661 1.00 89.56 225 SER A C 1
ATOM 1732 O O . SER A 1 225 ? 26.759 -0.456 -39.619 1.00 89.56 225 SER A O 1
ATOM 1734 N N . LEU A 1 226 ? 27.065 0.613 -41.570 1.00 90.94 226 LEU A N 1
ATOM 1735 C CA . LEU A 1 226 ? 25.992 1.591 -41.368 1.00 90.94 226 LEU A CA 1
ATOM 1736 C C . LEU A 1 226 ? 24.626 0.919 -41.165 1.00 90.94 226 LEU A C 1
ATOM 1738 O O . LEU A 1 226 ? 23.824 1.353 -40.338 1.00 90.94 226 LEU A O 1
ATOM 1742 N N . LYS A 1 227 ? 24.341 -0.149 -41.919 1.00 92.88 227 LYS A N 1
ATOM 1743 C CA . LYS A 1 227 ? 23.110 -0.934 -41.757 1.00 92.88 227 LYS A CA 1
ATOM 1744 C C . LYS A 1 227 ? 23.051 -1.610 -40.386 1.00 92.88 227 LYS A C 1
ATOM 1746 O O . LYS A 1 227 ? 21.988 -1.636 -39.771 1.00 92.88 227 LYS A O 1
ATOM 1751 N N . THR A 1 228 ? 24.178 -2.140 -39.917 1.00 92.69 228 THR A N 1
ATOM 1752 C CA . THR A 1 228 ? 24.286 -2.785 -38.603 1.00 92.69 228 THR A CA 1
ATOM 1753 C C . THR A 1 228 ? 24.078 -1.779 -37.472 1.00 92.69 228 THR A C 1
ATOM 1755 O O . THR A 1 228 ? 23.276 -2.035 -36.578 1.00 92.69 228 THR A O 1
ATOM 1758 N N . GLU A 1 229 ? 24.729 -0.616 -37.541 1.00 90.81 229 GLU A N 1
ATOM 1759 C CA . GLU A 1 229 ? 24.594 0.461 -36.549 1.00 90.81 229 GLU A CA 1
ATOM 1760 C C . GLU A 1 229 ? 23.151 0.983 -36.468 1.00 90.81 229 GLU A C 1
ATOM 1762 O O . GLU A 1 229 ? 22.601 1.111 -35.375 1.00 90.81 229 GLU A O 1
ATOM 1767 N N . ARG A 1 230 ? 22.481 1.179 -37.616 1.00 92.44 230 ARG A N 1
ATOM 1768 C CA . ARG A 1 230 ? 21.049 1.535 -37.656 1.00 92.44 230 ARG A CA 1
ATOM 1769 C C . ARG A 1 230 ? 20.158 0.468 -37.024 1.00 92.44 230 ARG A C 1
ATOM 1771 O O . ARG A 1 230 ? 19.268 0.805 -36.255 1.00 92.44 230 ARG A O 1
ATOM 1778 N N . GLY A 1 231 ? 20.421 -0.812 -37.293 1.00 93.38 231 GLY A N 1
ATOM 1779 C CA . GLY A 1 231 ? 19.689 -1.904 -36.645 1.00 93.38 231 GLY A CA 1
ATOM 1780 C C . GLY A 1 231 ? 19.880 -1.924 -35.124 1.00 93.38 231 GLY A C 1
ATOM 1781 O O . GLY A 1 231 ? 18.937 -2.200 -34.388 1.00 93.38 231 GLY A O 1
ATOM 1782 N N . GLN A 1 232 ? 21.080 -1.586 -34.642 1.00 92.75 232 GLN A N 1
ATOM 1783 C CA . GLN A 1 232 ? 21.341 -1.412 -33.210 1.00 92.75 232 GLN A CA 1
ATOM 1784 C C . GLN A 1 232 ? 20.617 -0.188 -32.637 1.00 92.75 232 GLN A C 1
ATOM 1786 O O . GLN A 1 232 ? 20.132 -0.256 -31.512 1.00 92.75 232 GLN A O 1
ATOM 1791 N N . GLN A 1 233 ? 20.519 0.913 -33.390 1.00 93.44 233 GLN A N 1
ATOM 1792 C CA . GLN A 1 233 ? 19.772 2.098 -32.964 1.00 93.44 233 GLN A CA 1
ATOM 1793 C C . GLN A 1 233 ? 18.293 1.755 -32.752 1.00 93.44 233 GLN A C 1
ATOM 1795 O O . GLN A 1 233 ? 17.762 2.046 -31.684 1.00 93.44 233 GLN A O 1
ATOM 1800 N N . ASP A 1 234 ? 17.660 1.081 -33.716 1.00 93.38 234 ASP A N 1
ATOM 1801 C CA . ASP A 1 234 ? 16.250 0.677 -33.619 1.00 93.38 234 ASP A CA 1
ATOM 1802 C C . ASP A 1 234 ? 15.986 -0.204 -32.384 1.00 93.38 234 ASP A C 1
ATOM 1804 O O . ASP A 1 234 ? 14.931 -0.115 -31.754 1.00 93.38 234 ASP A O 1
ATOM 1808 N N . GLU A 1 235 ? 16.931 -1.081 -32.036 1.00 93.31 235 GLU A N 1
ATOM 1809 C CA . GLU A 1 235 ? 16.823 -1.943 -30.858 1.00 93.31 235 GLU A CA 1
ATOM 1810 C C . GLU A 1 235 ? 16.979 -1.157 -29.548 1.00 93.31 235 GLU A C 1
ATOM 1812 O O . GLU A 1 235 ? 16.180 -1.332 -28.629 1.00 93.31 235 GLU A O 1
ATOM 1817 N N . LEU A 1 236 ? 17.953 -0.245 -29.472 1.00 93.12 236 LEU A N 1
ATOM 1818 C CA . LEU A 1 236 ? 18.127 0.637 -28.315 1.00 93.12 236 LEU A CA 1
ATOM 1819 C C . LEU A 1 236 ? 16.897 1.531 -28.097 1.00 93.12 236 LEU A C 1
ATOM 1821 O O . LEU A 1 236 ? 16.436 1.659 -26.966 1.00 93.12 236 LEU A O 1
ATOM 1825 N N . GLU A 1 237 ? 16.317 2.095 -29.162 1.00 93.38 237 GLU A N 1
ATOM 1826 C CA . GLU A 1 237 ? 15.106 2.927 -29.072 1.00 93.38 237 GLU A CA 1
ATOM 1827 C C . GLU A 1 237 ? 13.908 2.135 -28.532 1.00 93.38 237 GLU A C 1
ATOM 1829 O O . GLU A 1 237 ? 13.184 2.621 -27.660 1.00 93.38 237 GLU A O 1
ATOM 1834 N N . LYS A 1 238 ? 13.731 0.879 -28.966 1.00 94.25 238 LYS A N 1
ATOM 1835 C CA . LYS A 1 238 ? 12.698 -0.009 -28.406 1.00 94.25 238 LYS A CA 1
ATOM 1836 C C . LYS A 1 238 ? 12.928 -0.300 -26.928 1.00 94.25 238 LYS A C 1
ATOM 1838 O O . LYS A 1 238 ? 11.965 -0.352 -26.166 1.00 94.25 238 LYS A O 1
ATOM 1843 N N . GLN A 1 239 ? 14.175 -0.524 -26.519 1.00 93.50 239 GLN A N 1
ATOM 1844 C CA . GLN A 1 239 ? 14.502 -0.800 -25.120 1.00 93.50 239 GLN A CA 1
ATOM 1845 C C . GLN A 1 239 ? 14.253 0.421 -24.228 1.00 93.50 239 GLN A C 1
ATOM 1847 O O . GLN A 1 239 ? 13.658 0.261 -23.165 1.00 93.50 239 GLN A O 1
ATOM 1852 N N . VAL A 1 240 ? 14.615 1.626 -24.683 1.00 94.38 240 VAL A N 1
ATOM 1853 C CA . VAL A 1 240 ? 14.302 2.884 -23.981 1.00 94.38 240 VAL A CA 1
ATOM 1854 C C . VAL A 1 240 ? 12.792 3.056 -23.833 1.00 94.38 240 VAL A C 1
ATOM 1856 O O . VAL A 1 240 ? 12.322 3.244 -22.717 1.00 94.38 240 VAL A O 1
ATOM 1859 N N . SER A 1 241 ? 12.022 2.894 -24.913 1.00 93.81 241 SER A N 1
ATOM 1860 C CA . SER A 1 241 ? 10.557 3.011 -24.860 1.00 93.81 241 SER A CA 1
ATOM 1861 C C . SER A 1 241 ? 9.927 2.022 -23.871 1.00 93.81 241 SER A C 1
ATOM 1863 O O . SER A 1 241 ? 9.053 2.406 -23.103 1.00 93.81 241 SER A O 1
ATOM 1865 N N . ARG A 1 242 ? 10.407 0.770 -23.809 1.00 93.69 242 ARG A N 1
ATOM 1866 C CA . ARG A 1 242 ? 9.927 -0.210 -22.815 1.00 93.69 242 ARG A CA 1
ATOM 1867 C C . ARG A 1 242 ? 10.228 0.218 -21.375 1.00 93.69 242 ARG A C 1
ATOM 1869 O O . ARG A 1 242 ? 9.424 -0.052 -20.488 1.00 93.69 242 ARG A O 1
ATOM 1876 N N . LEU A 1 243 ? 11.389 0.828 -21.123 1.00 93.50 243 LEU A N 1
ATOM 1877 C CA . LEU A 1 243 ? 11.729 1.357 -19.798 1.00 93.50 243 LEU A CA 1
ATOM 1878 C C . LEU A 1 243 ? 10.859 2.566 -19.436 1.00 93.50 243 LEU A C 1
ATOM 1880 O O . LEU A 1 243 ? 10.455 2.687 -18.285 1.00 93.50 243 LEU A O 1
ATOM 1884 N N . GLU A 1 244 ? 10.544 3.430 -20.402 1.00 93.56 244 GLU A N 1
ATOM 1885 C CA . GLU A 1 244 ? 9.633 4.564 -20.208 1.00 93.56 244 GLU A CA 1
ATOM 1886 C C . GLU A 1 244 ? 8.218 4.118 -19.852 1.00 93.56 244 GLU A C 1
ATOM 1888 O O . GLU A 1 244 ? 7.641 4.647 -18.902 1.00 93.56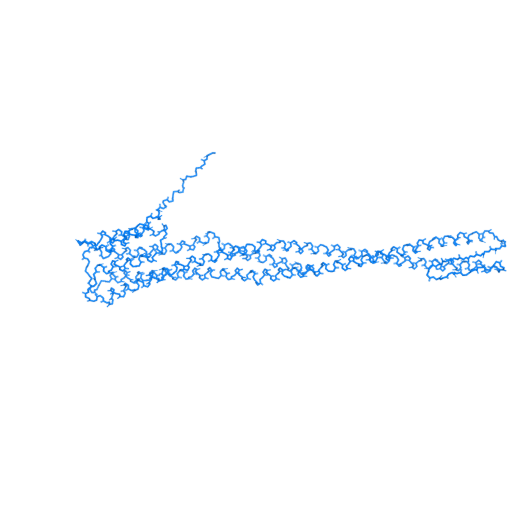 244 GLU A O 1
ATOM 1893 N N . ASP A 1 245 ? 7.697 3.107 -20.550 1.00 94.06 245 ASP A N 1
ATOM 1894 C CA . ASP A 1 245 ? 6.396 2.515 -20.234 1.00 94.06 245 ASP A CA 1
ATOM 1895 C C . ASP A 1 245 ? 6.385 1.994 -18.786 1.00 94.06 245 ASP A C 1
ATOM 1897 O O . ASP A 1 245 ? 5.509 2.352 -18.001 1.00 94.06 245 ASP A O 1
ATOM 1901 N N . MET A 1 246 ? 7.415 1.246 -18.380 1.00 94.19 246 MET A N 1
ATOM 1902 C CA . MET A 1 246 ? 7.537 0.732 -17.008 1.00 94.19 246 MET A CA 1
ATOM 1903 C C . MET A 1 246 ? 7.687 1.838 -15.952 1.00 94.19 246 MET A C 1
ATOM 1905 O O . MET A 1 246 ? 7.116 1.731 -14.870 1.00 94.19 246 MET A O 1
ATOM 1909 N N . LEU A 1 247 ? 8.420 2.917 -16.241 1.00 93.88 247 LEU A N 1
ATOM 1910 C CA . LEU A 1 247 ? 8.498 4.079 -15.347 1.00 93.88 247 LEU A CA 1
ATOM 1911 C C . LEU A 1 247 ? 7.138 4.775 -15.207 1.00 93.88 247 LEU A C 1
ATOM 1913 O O . LEU A 1 247 ? 6.799 5.246 -14.123 1.00 93.88 247 LEU A O 1
ATOM 1917 N N . SER A 1 248 ? 6.333 4.806 -16.272 1.00 92.88 248 SER A N 1
ATOM 1918 C CA . SER A 1 248 ? 4.974 5.352 -16.214 1.00 92.88 248 SER A CA 1
ATOM 1919 C C . SER A 1 248 ? 4.023 4.497 -15.366 1.00 92.88 248 SER A C 1
ATOM 1921 O O . SER A 1 248 ? 3.131 5.045 -14.721 1.00 92.88 248 SER A O 1
ATOM 1923 N N . GLU A 1 249 ? 4.254 3.180 -15.295 1.00 93.50 249 GLU A N 1
ATOM 1924 C CA . GLU A 1 249 ? 3.521 2.252 -14.422 1.00 93.50 249 GLU A CA 1
ATOM 1925 C C . GLU A 1 249 ? 3.885 2.420 -12.933 1.00 93.50 249 GLU A C 1
ATOM 1927 O O . GLU A 1 249 ? 3.088 2.075 -12.064 1.00 93.50 249 GLU A O 1
ATOM 1932 N N . ILE A 1 250 ? 5.051 2.993 -12.604 1.00 93.19 250 ILE A N 1
ATOM 1933 C CA . ILE A 1 250 ? 5.474 3.208 -11.207 1.00 93.19 250 ILE A CA 1
ATOM 1934 C C . ILE A 1 250 ? 4.678 4.312 -10.514 1.00 93.19 250 ILE A C 1
ATOM 1936 O O . ILE A 1 250 ? 4.361 4.176 -9.336 1.00 93.19 250 ILE A O 1
ATOM 1940 N N . VAL A 1 251 ? 4.325 5.386 -11.218 1.00 91.31 251 VAL A N 1
ATOM 1941 C CA . VAL A 1 251 ? 3.584 6.517 -10.632 1.00 91.31 251 VAL A CA 1
ATOM 1942 C C . VAL A 1 251 ? 2.264 6.081 -9.971 1.00 91.31 251 VAL A C 1
ATOM 1944 O O . VAL A 1 251 ? 2.081 6.364 -8.786 1.00 91.31 251 VAL A O 1
ATOM 1947 N N . PRO A 1 252 ? 1.356 5.348 -10.650 1.00 93.56 252 PRO A N 1
ATOM 1948 C CA . PRO A 1 252 ? 0.125 4.894 -10.005 1.00 93.56 252 PRO A CA 1
ATOM 1949 C C . PRO A 1 252 ? 0.386 3.916 -8.849 1.00 93.56 252 PRO A C 1
ATOM 1951 O O . PRO A 1 252 ? -0.367 3.922 -7.874 1.00 93.56 252 PRO A O 1
ATOM 1954 N N . LEU A 1 253 ? 1.458 3.115 -8.911 1.00 93.50 253 LEU A N 1
ATOM 1955 C CA . LEU A 1 253 ? 1.873 2.255 -7.799 1.00 93.50 253 LEU A CA 1
ATOM 1956 C C . LEU A 1 253 ? 2.298 3.081 -6.576 1.00 93.50 253 LEU A C 1
ATOM 1958 O O . LEU A 1 253 ? 1.908 2.757 -5.454 1.00 93.50 253 LEU A O 1
ATOM 1962 N N . GLU A 1 254 ? 3.068 4.154 -6.766 1.00 93.06 254 GLU A N 1
ATOM 1963 C CA . GLU A 1 254 ? 3.475 5.056 -5.681 1.00 93.06 254 GLU A CA 1
ATOM 1964 C C . GLU A 1 254 ? 2.271 5.730 -5.018 1.00 93.06 254 GLU A C 1
ATOM 1966 O O . GLU A 1 254 ? 2.189 5.772 -3.783 1.00 93.06 254 GLU A O 1
ATOM 1971 N N . ASP A 1 255 ? 1.319 6.205 -5.822 1.00 92.94 255 ASP A N 1
ATOM 1972 C CA . ASP A 1 255 ? 0.084 6.827 -5.342 1.00 92.94 255 ASP A CA 1
ATOM 1973 C C . ASP A 1 255 ? -0.762 5.828 -4.537 1.00 92.94 255 ASP A C 1
ATOM 1975 O O . ASP A 1 255 ? -1.216 6.126 -3.426 1.00 92.94 255 ASP A O 1
ATOM 1979 N N . GLN A 1 256 ? -0.934 4.605 -5.048 1.00 92.69 256 GLN A N 1
ATOM 1980 C CA . GLN A 1 256 ? -1.718 3.560 -4.387 1.00 92.69 256 GLN A CA 1
ATOM 1981 C C . GLN A 1 256 ? -1.052 3.074 -3.085 1.00 92.69 256 GLN A C 1
ATOM 1983 O O . GLN A 1 256 ? -1.734 2.905 -2.066 1.00 92.69 256 GLN A O 1
ATOM 1988 N N . VAL A 1 257 ? 0.276 2.908 -3.061 1.00 93.94 257 VAL A N 1
ATOM 1989 C CA . VAL A 1 257 ? 1.020 2.586 -1.829 1.00 93.94 257 VAL A CA 1
ATOM 1990 C C . VAL A 1 257 ? 0.887 3.714 -0.807 1.00 93.94 257 VAL A C 1
ATOM 1992 O O . VAL A 1 257 ? 0.627 3.450 0.367 1.00 93.94 257 VAL A O 1
ATOM 1995 N N . THR A 1 258 ? 1.019 4.971 -1.233 1.00 93.19 258 THR A N 1
ATOM 1996 C CA . THR A 1 258 ? 0.891 6.134 -0.343 1.00 93.19 258 THR A CA 1
ATOM 1997 C C . THR A 1 258 ? -0.509 6.217 0.257 1.00 93.19 258 THR A C 1
ATOM 1999 O O . THR A 1 258 ? -0.638 6.321 1.477 1.00 93.19 258 THR A O 1
ATOM 2002 N N . SER A 1 259 ? -1.550 6.035 -0.558 1.00 91.25 259 SER A N 1
ATOM 2003 C CA . SER A 1 259 ? -2.932 5.958 -0.074 1.00 91.25 259 SER A CA 1
ATOM 2004 C C . SER A 1 259 ? -3.126 4.829 0.946 1.00 91.25 259 SER A C 1
ATOM 2006 O O . SER A 1 259 ? -3.795 5.007 1.963 1.00 91.25 259 SER A O 1
ATOM 2008 N N . THR A 1 260 ? -2.508 3.666 0.724 1.00 90.00 260 THR A N 1
ATOM 2009 C CA . THR A 1 260 ? -2.573 2.531 1.662 1.00 90.00 260 THR A CA 1
ATOM 2010 C C . THR A 1 260 ? -1.894 2.853 2.999 1.00 90.00 260 THR A C 1
ATOM 2012 O O . THR A 1 260 ? -2.427 2.531 4.065 1.00 90.00 260 THR A O 1
ATOM 2015 N N . ILE A 1 261 ? -0.745 3.533 2.970 1.00 91.38 261 ILE A N 1
ATOM 2016 C CA . ILE A 1 261 ? -0.033 3.994 4.172 1.00 91.38 261 ILE A CA 1
ATOM 2017 C C . ILE A 1 261 ? -0.898 4.983 4.965 1.00 91.38 261 ILE A C 1
ATOM 2019 O O . ILE A 1 261 ? -1.036 4.829 6.176 1.00 91.38 261 ILE A O 1
ATOM 2023 N N . GLU A 1 262 ? -1.529 5.950 4.299 1.00 89.81 262 GLU A N 1
ATOM 2024 C CA . GLU A 1 262 ? -2.410 6.932 4.947 1.00 89.81 262 GLU A CA 1
ATOM 2025 C C . GLU A 1 262 ? -3.647 6.275 5.571 1.00 89.81 262 GLU A C 1
ATOM 2027 O O . GLU A 1 262 ? -3.979 6.537 6.728 1.00 89.81 262 GLU A O 1
ATOM 2032 N N . LYS A 1 263 ? -4.316 5.374 4.838 1.00 86.62 263 LYS A N 1
ATOM 2033 C CA . LYS A 1 263 ? -5.471 4.623 5.357 1.00 86.62 263 LYS A CA 1
ATOM 2034 C C . LYS A 1 263 ? -5.093 3.803 6.592 1.00 86.62 263 LYS A C 1
ATOM 2036 O O . LYS A 1 263 ? -5.837 3.790 7.570 1.00 86.62 263 LYS A O 1
ATOM 2041 N N . THR A 1 264 ? -3.953 3.111 6.553 1.00 88.25 264 THR A N 1
ATOM 2042 C CA . THR A 1 264 ? -3.493 2.293 7.685 1.00 88.25 264 THR A CA 1
ATOM 2043 C C . THR A 1 264 ? -3.082 3.140 8.886 1.00 88.25 264 THR A C 1
ATOM 2045 O O . THR A 1 264 ? -3.422 2.758 10.000 1.00 88.25 264 THR A O 1
ATOM 2048 N N . ASP A 1 265 ? -2.445 4.297 8.691 1.00 87.94 265 ASP A N 1
ATOM 2049 C CA . ASP A 1 265 ? -2.130 5.229 9.784 1.00 87.94 265 ASP A CA 1
ATOM 2050 C C . ASP A 1 265 ? -3.406 5.761 10.453 1.00 87.94 265 ASP A C 1
ATOM 2052 O O . ASP A 1 265 ? -3.571 5.645 11.667 1.00 87.94 265 ASP A O 1
ATOM 2056 N N . MET A 1 266 ? -4.382 6.231 9.666 1.00 84.75 266 MET A N 1
ATOM 2057 C CA . MET A 1 266 ? -5.676 6.677 10.202 1.00 84.75 266 MET A CA 1
ATOM 2058 C C . MET A 1 266 ? -6.382 5.576 11.008 1.00 84.75 266 MET A C 1
ATOM 2060 O O . MET A 1 266 ? -6.905 5.839 12.094 1.00 84.75 266 MET A O 1
ATOM 2064 N N . LEU A 1 267 ? -6.374 4.336 10.505 1.00 83.62 267 LEU A N 1
ATOM 2065 C CA . LEU A 1 267 ? -6.940 3.188 11.215 1.00 83.62 267 LEU A CA 1
ATOM 2066 C C . LEU A 1 267 ? -6.188 2.887 12.518 1.00 83.62 267 LEU A C 1
ATOM 2068 O O . LEU A 1 267 ? -6.829 2.628 13.535 1.00 83.62 267 LEU A O 1
ATOM 2072 N N . GLN A 1 268 ? -4.853 2.951 12.527 1.00 87.75 268 GLN A N 1
ATOM 2073 C CA . GLN A 1 268 ? -4.066 2.772 13.751 1.00 87.75 268 GLN A CA 1
ATOM 2074 C C . GLN A 1 268 ? -4.411 3.825 14.798 1.00 87.75 268 GLN A C 1
ATOM 2076 O O . GLN A 1 268 ? -4.665 3.467 15.947 1.00 87.75 268 GLN A O 1
ATOM 2081 N N . GLN A 1 269 ? -4.467 5.104 14.412 1.00 85.50 269 GLN A N 1
ATOM 2082 C CA . GLN A 1 269 ? -4.813 6.182 15.340 1.00 85.50 269 GLN A CA 1
ATOM 2083 C C . GLN A 1 269 ? -6.211 5.980 15.936 1.00 85.50 269 GLN A C 1
ATOM 2085 O O . GLN A 1 269 ? -6.386 6.097 17.150 1.00 85.50 269 GLN A O 1
ATOM 2090 N N . ALA A 1 270 ? -7.193 5.604 15.112 1.00 82.31 270 ALA A N 1
ATOM 2091 C CA . ALA A 1 270 ? -8.543 5.307 15.583 1.00 82.31 270 ALA A CA 1
ATOM 2092 C C . ALA A 1 270 ? -8.566 4.135 16.585 1.00 82.31 270 ALA A C 1
ATOM 2094 O O . ALA A 1 270 ? -9.169 4.248 17.655 1.00 82.31 270 ALA A O 1
ATOM 2095 N N . ILE A 1 271 ? -7.863 3.035 16.287 1.00 84.25 271 ILE A N 1
ATOM 2096 C CA . ILE A 1 271 ? -7.787 1.867 17.178 1.00 84.25 271 ILE A CA 1
ATOM 2097 C C . ILE A 1 271 ? -7.059 2.212 18.485 1.00 84.25 271 ILE A C 1
ATOM 2099 O O . ILE A 1 271 ? -7.473 1.751 19.545 1.00 84.25 271 ILE A O 1
ATOM 2103 N N . ILE A 1 272 ? -6.011 3.043 18.451 1.00 86.31 272 ILE A N 1
ATOM 2104 C CA . ILE A 1 272 ? -5.287 3.478 19.657 1.00 86.31 272 ILE A CA 1
ATOM 2105 C C . ILE A 1 272 ? -6.225 4.200 20.628 1.00 86.31 272 ILE A C 1
ATOM 2107 O O . ILE A 1 272 ? -6.188 3.915 21.827 1.00 86.31 272 ILE A O 1
ATOM 2111 N N . VAL A 1 273 ? -7.079 5.097 20.128 1.00 85.12 273 VAL A N 1
ATOM 2112 C CA . VAL A 1 273 ? -8.056 5.818 20.962 1.00 85.12 273 VAL A CA 1
ATOM 2113 C C . VAL A 1 273 ? -9.034 4.840 21.616 1.00 85.12 273 VAL A C 1
ATOM 2115 O O . VAL A 1 273 ? -9.204 4.863 22.837 1.00 85.12 273 VAL A O 1
ATOM 2118 N N . VAL A 1 274 ? -9.616 3.931 20.828 1.00 85.75 274 VAL A N 1
ATOM 2119 C CA . VAL A 1 274 ? -10.551 2.903 21.316 1.00 85.75 274 VAL A CA 1
ATOM 2120 C C . VAL A 1 274 ? -9.881 1.993 22.349 1.00 85.75 274 VAL A C 1
ATOM 2122 O O . VAL A 1 274 ? -10.429 1.749 23.421 1.00 85.75 274 VAL A O 1
ATOM 2125 N N . LYS A 1 275 ? -8.651 1.547 22.086 1.00 88.19 275 LYS A N 1
ATOM 2126 C CA . LYS A 1 275 ? -7.860 0.724 23.007 1.00 88.19 275 LYS A CA 1
ATOM 2127 C C . LYS A 1 275 ? -7.617 1.422 24.346 1.00 88.19 275 LYS A C 1
ATOM 2129 O O . LYS A 1 275 ? -7.718 0.780 25.387 1.00 88.19 275 LYS A O 1
ATOM 2134 N N . GLN A 1 276 ? -7.268 2.709 24.348 1.00 90.62 276 GLN A N 1
ATOM 2135 C CA . GLN A 1 276 ? -7.029 3.454 25.591 1.00 90.62 276 GLN A CA 1
ATOM 2136 C C . GLN A 1 276 ? -8.290 3.520 26.459 1.00 90.62 276 GLN A C 1
ATOM 2138 O O . GLN A 1 276 ? -8.210 3.311 27.671 1.00 90.62 276 GLN A O 1
ATOM 2143 N N . GLN A 1 277 ? -9.445 3.755 25.834 1.00 89.88 277 GLN A N 1
ATOM 2144 C CA . GLN A 1 277 ? -10.747 3.737 26.498 1.00 89.88 277 GLN A CA 1
ATOM 2145 C C . GLN A 1 277 ? -11.067 2.347 27.071 1.00 89.88 277 GLN A C 1
ATOM 2147 O O . GLN A 1 277 ? -11.366 2.211 28.257 1.00 89.88 277 GLN A O 1
ATOM 2152 N N . LEU A 1 278 ? -10.877 1.292 26.277 1.00 90.25 278 LEU A N 1
ATOM 2153 C CA . LEU A 1 278 ? -11.088 -0.095 26.699 1.00 90.25 278 LEU A CA 1
ATOM 2154 C C . LEU A 1 278 ? -10.178 -0.528 27.853 1.00 90.25 278 LEU A C 1
ATOM 2156 O O . LEU A 1 278 ? -10.646 -1.136 28.813 1.00 90.25 278 LEU A O 1
ATOM 2160 N N . ALA A 1 279 ? -8.897 -0.159 27.816 1.00 92.00 279 ALA A N 1
ATOM 2161 C CA . ALA A 1 279 ? -7.962 -0.445 28.899 1.00 92.00 279 ALA A CA 1
ATOM 2162 C C . ALA A 1 279 ? -8.365 0.269 30.203 1.00 92.00 279 ALA A C 1
ATOM 2164 O O . ALA A 1 279 ? -8.223 -0.289 31.295 1.00 92.00 279 ALA A O 1
ATOM 2165 N N . ALA A 1 280 ? -8.898 1.493 30.107 1.00 93.81 280 ALA A N 1
ATOM 2166 C CA . ALA A 1 280 ? -9.452 2.203 31.255 1.00 93.81 280 ALA A CA 1
ATOM 2167 C C . ALA A 1 280 ? -10.714 1.509 31.796 1.00 93.81 280 ALA A C 1
ATOM 2169 O O . ALA A 1 280 ? -10.828 1.341 33.012 1.00 93.81 280 ALA A O 1
ATOM 2170 N N . ALA A 1 281 ? -11.613 1.049 30.919 1.00 92.94 281 ALA A N 1
ATOM 2171 C CA . ALA A 1 281 ? -12.797 0.275 31.291 1.00 92.94 281 ALA A CA 1
ATOM 2172 C C . ALA A 1 281 ? -12.421 -1.038 32.003 1.00 92.94 281 ALA A C 1
ATOM 2174 O O . ALA A 1 281 ? -12.919 -1.307 33.094 1.00 92.94 281 ALA A O 1
ATOM 2175 N N . ALA A 1 282 ? -11.470 -1.805 31.459 1.00 93.62 282 ALA A N 1
ATOM 2176 C CA . ALA A 1 282 ? -10.973 -3.045 32.059 1.00 93.62 282 ALA A CA 1
ATOM 2177 C C . ALA A 1 282 ? -10.334 -2.812 33.436 1.00 93.62 282 ALA A C 1
ATOM 2179 O O . ALA A 1 282 ? -10.608 -3.537 34.395 1.00 93.62 282 ALA A O 1
ATOM 2180 N N . ARG A 1 283 ? -9.536 -1.745 33.576 1.00 94.81 283 ARG A N 1
ATOM 2181 C CA . ARG A 1 283 ? -8.968 -1.354 34.870 1.00 94.81 283 ARG A CA 1
ATOM 2182 C C . ARG A 1 283 ? -10.059 -1.011 35.886 1.00 94.81 283 ARG A C 1
ATOM 2184 O O . ARG A 1 283 ? -9.957 -1.446 37.031 1.00 94.81 283 ARG A O 1
ATOM 2191 N N . ARG A 1 284 ? -11.085 -0.253 35.484 1.00 94.00 284 ARG A N 1
ATOM 2192 C CA . ARG A 1 284 ? -12.226 0.103 36.346 1.00 94.00 284 ARG A CA 1
ATOM 2193 C C . ARG A 1 284 ? -13.058 -1.134 36.716 1.00 94.00 284 ARG A C 1
ATOM 2195 O O . ARG A 1 284 ? -13.431 -1.270 37.875 1.00 94.00 284 ARG A O 1
ATOM 2202 N N . ALA A 1 285 ? -13.240 -2.087 35.800 1.00 92.75 285 ALA A N 1
ATOM 2203 C CA . ALA A 1 285 ? -13.897 -3.370 36.071 1.00 92.75 285 ALA A CA 1
ATOM 2204 C C . ALA A 1 285 ? -13.141 -4.198 37.120 1.00 92.75 285 ALA A C 1
ATOM 2206 O O . ALA A 1 285 ? -13.738 -4.680 38.082 1.00 92.75 285 ALA A O 1
ATOM 2207 N N . ALA A 1 286 ? -11.816 -4.304 36.991 1.00 92.50 286 ALA A N 1
ATOM 2208 C CA . ALA A 1 286 ? -10.984 -4.993 37.975 1.00 92.50 286 ALA A CA 1
ATOM 2209 C C . ALA A 1 286 ? -10.985 -4.283 39.339 1.00 92.50 286 ALA A C 1
ATOM 2211 O O . ALA A 1 286 ? -10.991 -4.936 40.381 1.00 92.50 286 ALA A O 1
ATOM 2212 N N . GLN A 1 287 ? -10.994 -2.946 39.349 1.00 91.81 287 GLN A N 1
ATOM 2213 C CA . GLN A 1 287 ? -11.122 -2.160 40.578 1.00 91.81 287 GLN A CA 1
ATOM 2214 C C . GLN A 1 287 ? -12.469 -2.397 41.260 1.00 91.81 287 GLN A C 1
ATOM 2216 O O . GLN A 1 287 ? -12.482 -2.654 42.458 1.00 91.81 287 GLN A O 1
ATOM 2221 N N . LEU A 1 288 ? -13.576 -2.366 40.513 1.00 90.75 288 LEU A N 1
ATOM 2222 C CA . LEU A 1 288 ? -14.907 -2.656 41.041 1.00 90.75 288 LEU A CA 1
ATOM 2223 C C . LEU A 1 288 ? -14.968 -4.066 41.640 1.00 90.75 288 LEU A C 1
ATOM 2225 O O . LEU A 1 288 ? -15.365 -4.216 42.792 1.00 90.75 288 LEU A O 1
ATOM 2229 N N . SER A 1 289 ? -14.502 -5.075 40.897 1.00 89.38 289 SER A N 1
ATOM 2230 C CA . SER A 1 289 ? -14.455 -6.463 41.370 1.00 89.38 289 SER A CA 1
ATOM 2231 C C . SER A 1 289 ? -13.650 -6.601 42.669 1.00 89.38 289 SER A C 1
ATOM 2233 O O . SER A 1 289 ? -14.155 -7.128 43.658 1.00 89.38 289 SER A O 1
ATOM 2235 N N . ASN A 1 290 ? -12.443 -6.030 42.735 1.00 86.56 290 ASN A N 1
ATOM 2236 C CA . ASN A 1 290 ? -11.620 -6.067 43.948 1.00 86.56 290 ASN A CA 1
ATOM 2237 C C . ASN A 1 290 ? -12.253 -5.310 45.127 1.00 86.56 290 ASN A C 1
ATOM 2239 O O . ASN A 1 290 ? -12.201 -5.781 46.265 1.00 86.56 290 ASN A O 1
ATOM 2243 N N . THR A 1 291 ? -12.856 -4.144 44.886 1.00 84.19 291 THR A N 1
ATOM 2244 C CA . THR A 1 291 ? -13.533 -3.374 45.937 1.00 84.19 291 THR A CA 1
ATOM 2245 C C . THR A 1 291 ? -14.684 -4.184 46.529 1.00 84.19 291 THR A C 1
ATOM 2247 O O . THR A 1 291 ? -14.732 -4.360 47.746 1.00 84.19 291 THR A O 1
ATOM 2250 N N . VAL A 1 292 ? -15.542 -4.751 45.676 1.00 82.62 292 VAL A N 1
ATOM 2251 C CA . VAL A 1 292 ? -16.747 -5.484 46.088 1.00 82.62 292 VAL A CA 1
ATOM 2252 C C . VAL A 1 292 ? -16.425 -6.857 46.689 1.00 82.62 292 VAL A C 1
ATOM 2254 O O . VAL A 1 292 ? -17.045 -7.242 47.672 1.00 82.62 292 VAL A O 1
ATOM 2257 N N . LEU A 1 293 ? -15.446 -7.598 46.163 1.00 78.75 293 LEU A N 1
ATOM 2258 C CA . LEU A 1 293 ? -15.151 -8.958 46.641 1.00 78.75 293 LEU A CA 1
ATOM 2259 C C . LEU A 1 293 ? -14.159 -9.000 47.810 1.00 78.75 293 LEU A C 1
ATOM 2261 O O . LEU A 1 293 ? -14.287 -9.843 48.695 1.00 78.75 293 LEU A O 1
ATOM 2265 N N . ILE A 1 294 ? -13.157 -8.116 47.821 1.00 70.44 294 ILE A N 1
ATOM 2266 C CA . ILE A 1 294 ? -12.047 -8.178 48.790 1.00 70.44 294 ILE A CA 1
ATOM 2267 C C . ILE A 1 294 ? -12.241 -7.164 49.916 1.00 70.44 294 ILE A C 1
ATOM 2269 O O . ILE A 1 294 ? -11.963 -7.456 51.077 1.00 70.44 294 ILE A O 1
ATOM 2273 N N . THR A 1 295 ? -12.703 -5.959 49.583 1.00 59.59 295 THR A N 1
ATOM 2274 C CA . THR A 1 295 ? -12.694 -4.824 50.523 1.00 59.59 295 THR A CA 1
ATOM 2275 C C . THR A 1 295 ? -14.022 -4.689 51.273 1.00 59.59 295 THR A C 1
ATOM 2277 O O . THR A 1 295 ? -14.056 -4.191 52.397 1.00 59.59 295 THR A O 1
ATOM 2280 N N . ALA A 1 296 ? -15.114 -5.192 50.695 1.00 59.91 296 ALA A N 1
ATOM 2281 C CA . ALA A 1 296 ? -16.476 -4.982 51.171 1.00 59.91 296 ALA A CA 1
ATOM 2282 C C . ALA A 1 296 ? -16.966 -5.941 52.268 1.00 59.91 296 ALA A C 1
ATOM 2284 O O . ALA A 1 296 ? -18.173 -6.111 52.420 1.00 59.91 296 ALA A O 1
ATOM 2285 N N . HIS A 1 297 ? -16.087 -6.545 53.073 1.00 52.47 297 HIS A N 1
ATOM 2286 C CA . HIS A 1 297 ? -16.482 -7.505 54.119 1.00 52.47 297 HIS A CA 1
ATOM 2287 C C . HIS A 1 297 ? -17.454 -6.950 55.198 1.00 52.47 297 HIS A C 1
ATOM 2289 O O . HIS A 1 297 ? -17.826 -7.704 56.096 1.00 52.47 297 HIS A O 1
ATOM 2295 N N . ALA A 1 298 ? -17.907 -5.685 55.121 1.00 51.03 298 ALA A N 1
ATOM 2296 C CA . ALA A 1 298 ? -18.969 -5.154 55.983 1.00 51.03 298 ALA A CA 1
ATOM 2297 C C . ALA A 1 298 ? -19.841 -3.987 55.441 1.00 51.03 298 ALA A C 1
ATOM 2299 O O . ALA A 1 298 ? -20.754 -3.593 56.165 1.00 51.03 298 ALA A O 1
ATOM 2300 N N . SER A 1 299 ? -19.601 -3.371 54.265 1.00 54.28 299 SER A N 1
ATOM 2301 C CA . SER A 1 299 ? -20.316 -2.108 53.948 1.00 54.28 299 SER A CA 1
ATOM 2302 C C . SER A 1 299 ? -20.390 -1.627 52.490 1.00 54.28 299 SER A C 1
ATOM 2304 O O . SER A 1 299 ? -20.599 -0.426 52.305 1.00 54.28 299 SER A O 1
ATOM 2306 N N . SER A 1 300 ? -20.216 -2.460 51.454 1.00 60.25 300 SER A N 1
ATOM 2307 C CA . SER A 1 300 ? -20.429 -1.913 50.102 1.00 60.25 300 SER A CA 1
ATOM 2308 C C . SER A 1 300 ? -21.889 -1.556 49.889 1.00 60.25 300 SER A C 1
ATOM 2310 O O . SER A 1 300 ? -22.780 -2.394 50.006 1.00 60.25 300 SER A O 1
ATOM 2312 N N . THR A 1 301 ? -22.117 -0.278 49.611 1.00 72.50 301 THR A N 1
ATOM 2313 C CA . THR A 1 301 ? -23.454 0.270 49.392 1.00 72.50 301 THR A CA 1
ATOM 2314 C C . THR A 1 301 ? -23.854 0.103 47.931 1.00 72.50 301 THR A C 1
ATOM 2316 O O . THR A 1 301 ? -23.001 0.125 47.042 1.00 72.50 301 THR A O 1
ATOM 2319 N N . ASN A 1 302 ? -25.159 0.004 47.659 1.00 79.19 302 ASN A N 1
ATOM 2320 C CA . ASN A 1 302 ? -25.685 0.019 46.288 1.00 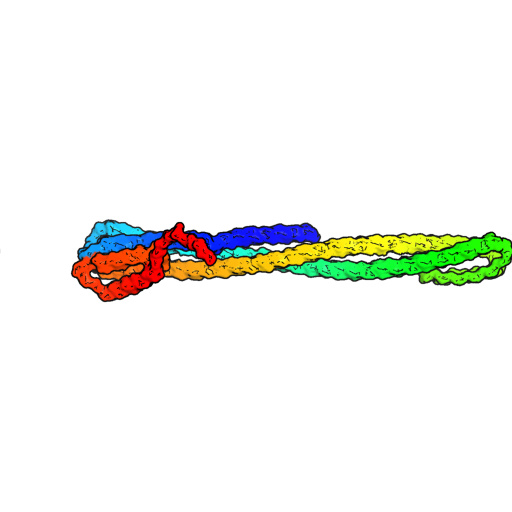79.19 302 ASN A CA 1
ATOM 2321 C C . ASN A 1 302 ? -25.142 1.231 45.491 1.00 79.19 302 ASN A C 1
ATOM 2323 O O . ASN A 1 302 ? -24.773 1.124 44.323 1.00 79.19 302 ASN A O 1
ATOM 2327 N N . GLN A 1 303 ? -24.946 2.365 46.176 1.00 84.06 303 GLN A N 1
ATOM 2328 C CA . GLN A 1 303 ? -24.310 3.562 45.627 1.00 84.06 303 GLN A CA 1
ATOM 2329 C C . GLN A 1 303 ? -22.886 3.320 45.094 1.00 84.06 303 GLN A C 1
ATOM 2331 O O . GLN A 1 303 ? -22.553 3.820 44.019 1.00 84.06 303 GLN A O 1
ATOM 2336 N N . GLU A 1 304 ? -22.033 2.594 45.823 1.00 84.50 304 GLU A N 1
ATOM 2337 C CA . GLU A 1 304 ? -20.650 2.308 45.409 1.00 84.50 304 GLU A CA 1
ATOM 2338 C C . GLU A 1 304 ? -20.606 1.425 44.162 1.00 84.50 304 GLU A C 1
ATOM 2340 O O . GLU A 1 304 ? -19.849 1.715 43.234 1.00 84.50 304 GLU A O 1
ATOM 2345 N N . ILE A 1 305 ? -21.452 0.390 44.108 1.00 87.25 305 ILE A N 1
ATOM 2346 C CA . ILE A 1 305 ? -21.508 -0.512 42.954 1.00 87.25 305 ILE A CA 1
ATOM 2347 C C . ILE A 1 305 ? -22.067 0.232 41.735 1.00 87.25 305 ILE A C 1
ATOM 2349 O O . ILE A 1 305 ? -21.455 0.192 40.671 1.00 87.25 305 ILE A O 1
ATOM 2353 N N . CYS A 1 306 ? -23.153 0.998 41.894 1.00 88.88 306 CYS A N 1
ATOM 2354 C CA . CYS A 1 306 ? -23.706 1.840 40.829 1.00 88.88 306 CYS A CA 1
ATOM 2355 C C . CYS A 1 306 ? -22.686 2.868 40.312 1.00 88.88 306 CYS A C 1
ATOM 2357 O O . CYS A 1 306 ? -22.552 3.062 39.105 1.00 88.88 306 CYS A O 1
ATOM 2359 N N . THR A 1 307 ? -21.927 3.500 41.213 1.00 90.38 307 THR A N 1
ATOM 2360 C CA . THR A 1 307 ? -20.854 4.434 40.840 1.00 90.38 307 THR A CA 1
ATOM 2361 C C . THR A 1 307 ? -19.766 3.722 40.040 1.00 90.38 307 THR A C 1
ATOM 2363 O O . THR A 1 307 ? -19.348 4.240 39.009 1.00 90.38 307 THR A O 1
ATOM 2366 N N . GLY A 1 308 ? -19.349 2.522 40.455 1.00 91.06 308 GLY A N 1
ATOM 2367 C CA . GLY A 1 308 ? -18.357 1.736 39.724 1.00 91.06 308 GLY A CA 1
ATOM 2368 C C . GLY A 1 308 ? -18.845 1.248 38.357 1.00 91.06 308 GLY A C 1
ATOM 2369 O O . GLY A 1 308 ? -18.074 1.258 37.400 1.00 91.06 308 GLY A O 1
ATOM 2370 N N . ILE A 1 309 ? -20.123 0.881 38.223 1.00 92.94 309 ILE A N 1
ATOM 2371 C CA . ILE A 1 309 ? -20.729 0.548 36.924 1.00 92.94 309 ILE A CA 1
ATOM 2372 C C . ILE A 1 309 ? -20.686 1.765 35.992 1.00 92.94 309 ILE A C 1
ATOM 2374 O O . ILE A 1 309 ? -20.256 1.637 34.846 1.00 92.94 309 ILE A O 1
ATOM 2378 N N . LEU A 1 310 ? -21.065 2.951 36.484 1.00 93.56 310 LEU A N 1
ATOM 2379 C CA . LEU A 1 310 ? -20.991 4.196 35.713 1.00 93.56 310 LEU A CA 1
ATOM 2380 C C . LEU A 1 310 ? -19.550 4.573 35.358 1.00 93.56 310 LEU A C 1
ATOM 2382 O O . LEU A 1 310 ? -19.290 4.994 34.233 1.00 93.56 310 LEU A O 1
ATOM 2386 N N . ASP A 1 311 ? -18.600 4.362 36.273 1.00 94.31 311 ASP A N 1
ATOM 2387 C CA . ASP A 1 311 ? -17.182 4.563 35.994 1.00 94.31 311 ASP A CA 1
ATOM 2388 C C . ASP A 1 311 ? -16.752 3.694 34.798 1.00 94.31 311 ASP A C 1
ATOM 2390 O O . ASP A 1 311 ? -16.055 4.172 33.904 1.00 94.31 311 ASP A O 1
ATOM 2394 N N . ILE A 1 312 ? -17.160 2.428 34.728 1.00 94.69 312 ILE A N 1
ATOM 2395 C CA . ILE A 1 312 ? -16.819 1.579 33.579 1.00 94.69 312 ILE A CA 1
ATOM 2396 C C . ILE A 1 312 ? -17.540 2.077 32.323 1.00 94.69 312 ILE A C 1
ATOM 2398 O O . ILE A 1 312 ? -16.882 2.286 31.306 1.00 94.69 312 ILE A O 1
ATOM 2402 N N . ALA A 1 313 ? -18.853 2.323 32.407 1.00 93.31 313 ALA A N 1
ATOM 2403 C CA . ALA A 1 313 ? -19.704 2.735 31.288 1.00 93.31 313 ALA A CA 1
ATOM 2404 C C . ALA A 1 313 ? -19.206 4.009 30.581 1.00 93.31 313 ALA A C 1
ATOM 2406 O O . ALA A 1 313 ? -19.221 4.076 29.356 1.00 93.31 313 ALA A O 1
ATOM 2407 N N . GLU A 1 314 ? -18.683 4.987 31.325 1.00 93.94 314 GLU A N 1
ATOM 2408 C CA . GLU A 1 314 ? -18.080 6.208 30.765 1.00 93.94 314 GLU A CA 1
ATOM 2409 C C . GLU A 1 314 ? -16.850 5.965 29.890 1.00 93.94 314 GLU A C 1
ATOM 2411 O O . GLU A 1 314 ? -16.493 6.813 29.073 1.00 93.94 314 GLU A O 1
ATOM 2416 N N . GLN A 1 315 ? -16.155 4.850 30.106 1.00 93.62 315 GLN A N 1
ATOM 2417 C CA . GLN A 1 315 ? -14.976 4.478 29.332 1.00 93.62 315 GLN A CA 1
ATOM 2418 C C . GLN A 1 315 ? -15.320 3.537 28.175 1.00 93.62 315 GLN A C 1
ATOM 2420 O O . GLN A 1 315 ? -14.431 3.208 27.399 1.00 93.62 315 GLN A O 1
ATOM 2425 N N . VAL A 1 316 ? -16.571 3.087 28.045 1.00 90.88 316 VAL A N 1
ATOM 2426 C CA . VAL A 1 316 ? -16.990 2.215 26.944 1.00 90.88 316 VAL A CA 1
ATOM 2427 C C . VAL A 1 316 ? -17.236 3.074 25.696 1.00 90.88 316 VAL A C 1
ATOM 2429 O O . VAL A 1 316 ? -18.123 3.930 25.716 1.00 90.88 316 VAL A O 1
ATOM 2432 N N . PRO A 1 317 ? -16.488 2.865 24.594 1.00 87.19 317 PRO A N 1
ATOM 2433 C CA . PRO A 1 317 ? -16.792 3.502 23.318 1.00 87.19 317 PRO A CA 1
ATOM 2434 C C . PRO A 1 317 ? -18.216 3.152 22.876 1.00 87.19 317 PRO A C 1
ATOM 2436 O O . PRO A 1 317 ? -18.615 1.987 22.923 1.00 87.19 317 PRO A O 1
ATOM 2439 N N . LEU A 1 318 ? -18.979 4.154 22.442 1.00 84.81 318 LEU A N 1
ATOM 2440 C CA . LEU A 1 318 ? -20.333 3.955 21.930 1.00 84.81 318 LEU A CA 1
ATOM 2441 C C . LEU A 1 318 ? -20.323 3.845 20.411 1.00 84.81 318 LEU A C 1
ATOM 2443 O O . LEU A 1 318 ? -19.716 4.664 19.722 1.00 84.81 318 LEU A O 1
ATOM 2447 N N . ASP A 1 319 ? -21.060 2.866 19.913 1.00 82.19 319 ASP A N 1
ATOM 2448 C CA . ASP A 1 319 ? -21.376 2.667 18.512 1.00 82.19 319 ASP A CA 1
ATOM 2449 C C . ASP A 1 319 ? -22.862 2.308 18.341 1.00 82.19 319 ASP A C 1
ATOM 2451 O O . ASP A 1 319 ? -23.655 2.321 19.283 1.00 82.19 319 ASP A O 1
ATOM 2455 N N . PHE A 1 320 ? -23.280 2.029 17.107 1.00 77.12 320 PHE A N 1
ATOM 2456 C CA . PHE A 1 320 ? -24.672 1.685 16.808 1.00 77.12 320 PHE A CA 1
ATOM 2457 C C . PHE A 1 320 ? -25.106 0.319 17.374 1.00 77.12 320 PHE A C 1
ATOM 2459 O O . PHE A 1 320 ? -26.305 0.064 17.463 1.00 77.12 320 PHE A O 1
ATOM 2466 N N . THR A 1 321 ? -24.159 -0.560 17.716 1.00 79.75 321 THR A N 1
ATOM 2467 C CA . THR A 1 321 ? -24.412 -1.937 18.159 1.00 79.75 321 THR A CA 1
ATOM 2468 C C . THR A 1 321 ? -24.576 -2.035 19.668 1.00 79.75 321 THR A C 1
ATOM 2470 O O . THR A 1 321 ? -25.340 -2.889 20.097 1.00 79.75 321 THR A O 1
ATOM 2473 N N . ASN A 1 322 ? -23.879 -1.204 20.454 1.00 86.62 322 ASN A N 1
ATOM 2474 C CA . ASN A 1 322 ? -23.950 -1.217 21.921 1.00 86.62 322 ASN A CA 1
ATOM 2475 C C . ASN A 1 322 ? -24.730 -0.034 22.530 1.00 86.62 322 ASN A C 1
ATOM 2477 O O . ASN A 1 322 ? -24.925 0.018 23.747 1.00 86.62 322 ASN A O 1
ATOM 2481 N N . SER A 1 323 ? -25.180 0.937 21.725 1.00 87.00 323 SER A N 1
ATOM 2482 C CA . SER A 1 323 ? -25.903 2.111 22.236 1.00 87.00 323 SER A CA 1
ATOM 2483 C C . SER A 1 323 ? -27.256 1.771 22.859 1.00 87.00 323 SER A C 1
ATOM 2485 O O . SER A 1 323 ? -27.704 2.470 23.770 1.00 87.00 323 SER A O 1
ATOM 2487 N N . ASN A 1 324 ? -27.923 0.717 22.390 1.00 87.81 324 ASN A N 1
ATOM 2488 C CA . ASN A 1 324 ? -29.210 0.293 22.935 1.00 87.81 324 ASN A CA 1
ATOM 2489 C C . ASN A 1 324 ? -29.037 -0.420 24.272 1.00 87.81 324 ASN A C 1
ATOM 2491 O O . ASN A 1 324 ? -29.763 -0.128 25.217 1.00 87.81 324 ASN A O 1
ATOM 2495 N N . GLU A 1 325 ? -28.025 -1.267 24.380 1.00 88.69 325 GLU A N 1
ATOM 2496 C CA . GLU A 1 325 ? -27.623 -1.947 25.604 1.00 88.69 325 GLU A CA 1
ATOM 2497 C C . GLU A 1 325 ? -27.173 -0.926 26.649 1.00 88.69 325 GLU A C 1
ATOM 2499 O O . GLU A 1 325 ? -27.558 -1.030 27.810 1.00 88.69 325 GLU A O 1
ATOM 2504 N N . MET A 1 326 ? -26.473 0.137 26.233 1.00 92.38 326 MET A N 1
ATOM 2505 C CA . MET A 1 326 ? -26.129 1.245 27.124 1.00 92.38 326 MET A CA 1
ATOM 2506 C C . MET A 1 326 ? -27.387 1.943 27.659 1.00 92.38 326 MET A C 1
ATOM 2508 O O . MET A 1 326 ? -27.475 2.235 28.848 1.00 92.38 326 MET A O 1
ATOM 2512 N N . LYS A 1 327 ? -28.407 2.179 26.824 1.00 90.88 327 LYS A N 1
ATOM 2513 C CA . LYS A 1 327 ? -29.683 2.753 27.296 1.00 90.88 327 LYS A CA 1
ATOM 2514 C C . LYS A 1 327 ? -30.396 1.820 28.276 1.00 90.88 327 LYS A C 1
ATOM 2516 O O . LYS A 1 327 ? -30.926 2.299 29.274 1.00 90.88 327 LYS A O 1
ATOM 2521 N N . LEU A 1 328 ? -30.411 0.512 28.004 1.00 90.25 328 LEU A N 1
ATOM 2522 C CA . LEU A 1 328 ? -31.009 -0.488 28.894 1.00 90.25 328 LEU A CA 1
ATOM 2523 C C . LEU A 1 328 ? -30.298 -0.516 30.252 1.00 90.25 328 LEU A C 1
ATOM 2525 O O . LEU A 1 328 ? -30.966 -0.394 31.274 1.00 90.25 328 LEU A O 1
ATOM 2529 N N . LEU A 1 329 ? -28.963 -0.567 30.255 1.00 92.19 329 LEU A N 1
ATOM 2530 C CA . LEU A 1 329 ? -28.120 -0.450 31.449 1.00 92.19 329 LEU A CA 1
ATOM 2531 C C . LEU A 1 329 ? -28.470 0.784 32.286 1.00 92.19 329 LEU A C 1
ATOM 2533 O O . LEU A 1 329 ? -28.722 0.678 33.483 1.00 92.19 329 LEU A O 1
ATOM 2537 N N . LEU A 1 330 ? -28.485 1.963 31.666 1.00 92.69 330 LEU A N 1
ATOM 2538 C CA . LEU A 1 330 ? -28.679 3.220 32.388 1.00 92.69 330 LEU A CA 1
ATOM 2539 C C . LEU A 1 330 ? -30.106 3.353 32.935 1.00 92.69 330 LEU A C 1
ATOM 2541 O O . LEU A 1 330 ? -30.292 3.836 34.050 1.00 92.69 330 LEU A O 1
ATOM 2545 N N . ASN A 1 331 ? -31.111 2.878 32.195 1.00 90.06 331 ASN A N 1
ATOM 2546 C CA . ASN A 1 331 ? -32.491 2.841 32.678 1.00 90.06 331 ASN A CA 1
ATOM 2547 C C . ASN A 1 331 ? -32.665 1.859 33.844 1.00 90.06 331 ASN A C 1
ATOM 2549 O O . ASN A 1 331 ? -33.377 2.176 34.798 1.00 90.06 331 ASN A O 1
ATOM 2553 N N . GLU A 1 332 ? -32.010 0.698 33.796 1.00 89.50 332 GLU A N 1
ATOM 2554 C CA . GLU A 1 332 ? -32.015 -0.278 34.890 1.00 89.50 332 GLU A CA 1
ATOM 2555 C C . GLU A 1 332 ? -31.342 0.289 36.141 1.00 89.50 332 GLU A C 1
ATOM 2557 O O . GLU A 1 332 ? -31.894 0.190 37.229 1.00 89.50 332 GLU A O 1
ATOM 2562 N N . LEU A 1 333 ? -30.205 0.976 35.999 1.00 88.62 333 LEU A N 1
ATOM 2563 C CA . LEU A 1 333 ? -29.533 1.634 37.124 1.00 88.62 333 LEU A CA 1
ATOM 2564 C C . LEU A 1 333 ? -30.409 2.696 37.801 1.00 88.62 333 LEU A C 1
ATOM 2566 O O . LEU A 1 333 ? -30.405 2.805 39.024 1.00 88.62 333 LEU A O 1
ATOM 2570 N N . LEU A 1 334 ? -31.149 3.490 37.020 1.00 88.81 334 LEU A N 1
ATOM 2571 C CA . LEU A 1 334 ? -32.005 4.552 37.555 1.00 88.81 334 LEU A CA 1
ATOM 2572 C C . LEU A 1 334 ? -33.297 4.009 38.171 1.00 88.81 334 LEU A C 1
ATOM 2574 O O . LEU A 1 334 ? -33.690 4.434 39.254 1.00 88.81 334 LEU A O 1
ATOM 2578 N N . SER A 1 335 ? -33.969 3.085 37.484 1.00 86.06 335 SER A N 1
ATOM 2579 C CA . SER A 1 335 ? -35.245 2.522 37.945 1.00 86.06 335 SER A CA 1
ATOM 2580 C C . SER A 1 335 ? -35.070 1.447 39.019 1.00 86.06 335 SER A C 1
ATOM 2582 O O . SER A 1 335 ? -35.919 1.306 39.898 1.00 86.06 335 SER A O 1
ATOM 2584 N N . GLY A 1 336 ? -33.950 0.728 38.978 1.00 79.31 336 GLY A N 1
ATOM 2585 C CA . GLY A 1 336 ? -33.592 -0.352 39.885 1.00 79.31 336 GLY A CA 1
ATOM 2586 C C . GLY A 1 336 ? -32.884 0.100 41.159 1.00 79.31 336 GLY A C 1
ATOM 2587 O O . GLY A 1 336 ? -32.578 -0.749 41.981 1.00 79.31 336 GLY A O 1
ATOM 2588 N N . TYR A 1 337 ? -32.650 1.395 41.391 1.00 78.44 337 TYR A N 1
ATOM 2589 C CA . TYR A 1 337 ? -31.922 1.882 42.577 1.00 78.44 337 TYR A CA 1
ATOM 2590 C C . TYR A 1 337 ? -32.635 1.618 43.931 1.00 78.44 337 TYR A C 1
ATOM 2592 O O . TYR A 1 337 ? -32.051 1.813 44.996 1.00 78.44 337 TYR A O 1
ATOM 2600 N N . GLY A 1 338 ? -33.888 1.150 43.910 1.00 71.62 338 GLY A N 1
ATOM 2601 C CA . GLY A 1 338 ? -34.635 0.718 45.096 1.00 71.62 338 GLY A CA 1
ATOM 2602 C C . GLY A 1 338 ? -35.596 1.767 45.654 1.00 71.62 338 GLY A C 1
ATOM 2603 O O . GLY A 1 338 ? -36.067 2.648 44.936 1.00 71.62 338 GLY A O 1
ATOM 2604 N N . SER A 1 339 ? -35.945 1.640 46.939 1.00 64.25 339 SER A N 1
ATOM 2605 C CA . SER A 1 339 ? -36.939 2.509 47.598 1.00 64.25 339 SER A CA 1
ATOM 2606 C C . SER A 1 339 ? -36.400 3.903 47.965 1.00 64.25 339 SER A C 1
ATOM 2608 O O . SER A 1 339 ? -37.168 4.808 48.309 1.00 64.25 339 SER A O 1
ATOM 2610 N N . ALA A 1 340 ? -35.081 4.085 47.877 1.00 69.00 340 ALA A N 1
ATOM 2611 C CA . ALA A 1 340 ? -34.383 5.334 48.140 1.00 69.00 340 ALA A CA 1
ATOM 2612 C C . ALA A 1 340 ? -34.343 6.250 46.905 1.00 69.00 340 ALA A C 1
ATOM 2614 O O . ALA A 1 340 ? -34.330 5.802 45.761 1.00 69.00 340 ALA A O 1
ATOM 2615 N N . VAL A 1 341 ? -34.267 7.563 47.140 1.00 79.06 341 VAL A N 1
ATOM 2616 C CA . VAL A 1 341 ? -34.044 8.546 46.068 1.00 79.06 341 VAL A CA 1
ATOM 2617 C C . VAL A 1 341 ? -32.651 8.327 45.470 1.00 79.06 341 VAL A C 1
ATOM 2619 O O . VAL A 1 341 ? -31.664 8.308 46.209 1.00 79.06 341 VAL A O 1
ATOM 2622 N N . VAL A 1 342 ? -32.573 8.195 44.141 1.00 83.38 342 VAL A N 1
ATOM 2623 C CA . VAL A 1 342 ? -31.302 8.096 43.407 1.00 83.38 342 VAL A CA 1
ATOM 2624 C C . VAL A 1 342 ? -30.427 9.315 43.737 1.00 83.38 342 VAL A C 1
ATOM 2626 O O . VAL A 1 342 ? -30.891 10.451 43.621 1.00 83.38 342 VAL A O 1
ATOM 2629 N N . PRO A 1 343 ? -29.159 9.135 44.147 1.00 88.50 343 PRO A N 1
ATOM 2630 C CA . PRO A 1 343 ? -28.252 10.247 44.375 1.00 88.50 343 PRO A CA 1
ATOM 2631 C C . PRO A 1 343 ? -28.084 11.098 43.116 1.00 88.50 343 PRO A C 1
ATOM 2633 O O . PRO A 1 343 ? -27.789 10.575 42.042 1.00 88.50 343 PRO A O 1
ATOM 2636 N N . ALA A 1 344 ? -28.160 12.423 43.267 1.00 88.19 344 ALA A N 1
ATOM 2637 C CA . ALA A 1 344 ? -28.076 13.366 42.147 1.00 88.19 344 ALA A CA 1
ATOM 2638 C C . ALA A 1 344 ? -26.810 13.191 41.281 1.00 88.19 344 ALA A C 1
ATOM 2640 O O . ALA A 1 344 ? -26.842 13.419 40.076 1.00 88.19 344 ALA A O 1
ATOM 2641 N N . ALA A 1 345 ? -25.693 12.759 41.878 1.00 89.06 345 ALA A N 1
ATOM 2642 C CA . ALA A 1 345 ? -24.458 12.479 41.144 1.00 89.06 345 ALA A CA 1
ATOM 2643 C C . ALA A 1 345 ? -24.578 11.259 40.209 1.00 89.06 345 ALA A C 1
ATOM 2645 O O . ALA A 1 345 ? -24.035 11.286 39.108 1.00 89.06 345 ALA A O 1
ATOM 2646 N N . ILE A 1 346 ? -25.298 10.211 40.627 1.00 89.19 346 ILE A N 1
ATOM 2647 C CA . ILE A 1 346 ? -25.578 9.025 39.801 1.00 89.19 346 ILE A CA 1
ATOM 2648 C C . ILE A 1 346 ? -26.557 9.407 38.692 1.00 89.19 346 ILE A C 1
ATOM 2650 O O . ILE A 1 346 ? -26.306 9.118 37.525 1.00 89.19 346 ILE A O 1
ATOM 2654 N N . GLU A 1 347 ? -27.626 10.125 39.045 1.00 91.31 347 GLU A N 1
ATOM 2655 C CA . GLU A 1 347 ? -28.645 10.572 38.095 1.00 91.31 347 GLU A CA 1
ATOM 2656 C C . GLU A 1 347 ? -28.060 11.473 36.995 1.00 91.31 347 GLU A C 1
ATOM 2658 O O . GLU A 1 347 ? -28.313 11.246 35.813 1.00 91.31 347 GLU A O 1
ATOM 2663 N N . SER A 1 348 ? -27.225 12.455 37.355 1.00 93.50 348 SER A N 1
ATOM 2664 C CA . SER A 1 348 ? -26.574 13.350 36.386 1.00 93.50 348 SER A CA 1
ATOM 2665 C C . SER A 1 348 ? -25.704 12.577 35.394 1.00 93.50 348 SER A C 1
ATOM 2667 O O . SER A 1 348 ? -25.860 12.738 34.186 1.00 93.50 348 SER A O 1
ATOM 2669 N N . ARG A 1 349 ? -24.824 11.698 35.891 1.00 95.06 349 ARG A N 1
ATOM 2670 C CA . ARG A 1 349 ? -23.909 10.906 35.052 1.00 95.06 349 ARG A CA 1
ATOM 2671 C C . ARG A 1 349 ? -24.664 9.948 34.133 1.00 95.06 349 ARG A C 1
ATOM 2673 O O . ARG A 1 349 ? -24.352 9.853 32.948 1.00 95.06 349 ARG A O 1
ATOM 2680 N N . ALA A 1 350 ? -25.688 9.273 34.655 1.00 91.69 350 ALA A N 1
ATOM 2681 C CA . ALA A 1 350 ? -26.507 8.366 33.861 1.00 91.69 350 ALA A CA 1
ATOM 2682 C C . ALA A 1 350 ? -27.273 9.109 32.754 1.00 91.69 350 ALA A C 1
ATOM 2684 O O . ALA A 1 350 ? -27.303 8.650 31.614 1.00 91.69 350 ALA A O 1
ATOM 2685 N N . ASN A 1 351 ? -27.829 10.287 33.052 1.00 91.88 351 ASN A N 1
ATOM 2686 C CA . ASN A 1 351 ? -28.521 11.113 32.063 1.00 91.88 351 ASN A CA 1
ATOM 2687 C C . ASN A 1 351 ? -27.576 11.671 30.985 1.00 91.88 351 ASN A C 1
ATOM 2689 O O . ASN A 1 351 ? -27.948 11.724 29.811 1.00 91.88 351 ASN A O 1
ATOM 2693 N N . GLU A 1 352 ? -26.345 12.045 31.346 1.00 93.19 352 GLU A N 1
ATOM 2694 C CA . GLU A 1 352 ? -25.317 12.446 30.377 1.00 93.19 352 GLU A CA 1
ATOM 2695 C C . GLU A 1 352 ? -24.980 11.304 29.406 1.00 93.19 352 GLU A C 1
ATOM 2697 O O . GLU A 1 352 ? -24.962 11.510 28.187 1.00 93.19 352 GLU A O 1
ATOM 2702 N N . LEU A 1 353 ? -24.787 10.087 29.924 1.00 91.31 353 LEU A N 1
ATOM 2703 C CA . LEU A 1 353 ? -24.525 8.899 29.109 1.00 91.31 353 LEU A CA 1
ATOM 2704 C C . LEU A 1 353 ? -25.735 8.489 28.258 1.00 91.31 353 LEU A C 1
ATOM 2706 O O . LEU A 1 353 ? -25.557 8.123 27.097 1.00 91.31 353 LEU A O 1
ATOM 2710 N N . LEU A 1 354 ? -26.963 8.621 28.770 1.00 90.50 354 LEU A N 1
ATOM 2711 C CA . LEU A 1 354 ? -28.189 8.422 27.988 1.00 90.50 354 LEU A CA 1
ATOM 2712 C C . LEU A 1 354 ? -28.250 9.406 26.816 1.00 90.50 354 LEU A C 1
ATOM 2714 O O . LEU A 1 354 ? -28.538 9.010 25.686 1.00 90.50 354 LEU A O 1
ATOM 2718 N N . GLY A 1 355 ? -27.917 10.677 27.062 1.00 89.06 355 GLY A N 1
ATOM 2719 C CA . GLY A 1 355 ? -27.814 11.700 26.024 1.00 89.06 355 GLY A CA 1
ATOM 2720 C C . GLY A 1 355 ? -26.736 11.386 24.983 1.00 89.06 355 GLY A C 1
ATOM 2721 O O . GLY A 1 355 ? -26.933 11.648 23.796 1.00 89.06 355 GLY A O 1
ATOM 2722 N N . ALA A 1 356 ? -25.612 10.793 25.394 1.00 88.94 356 ALA A N 1
ATOM 2723 C CA . ALA A 1 356 ? -24.575 10.326 24.478 1.00 88.94 356 ALA A CA 1
ATOM 2724 C C . ALA A 1 356 ? -25.045 9.123 23.639 1.00 88.94 356 ALA A C 1
ATOM 2726 O O . ALA A 1 356 ? -24.922 9.153 22.415 1.00 88.94 356 ALA A O 1
ATOM 2727 N N . ALA A 1 357 ? -25.651 8.112 24.266 1.00 87.88 357 ALA A N 1
ATOM 2728 C CA . ALA A 1 357 ? -26.173 6.920 23.598 1.00 87.88 357 ALA A CA 1
ATOM 2729 C C . ALA A 1 357 ? -27.349 7.231 22.655 1.00 87.88 357 ALA A C 1
ATOM 2731 O O . ALA A 1 357 ? -27.515 6.575 21.629 1.00 87.88 357 ALA A O 1
ATOM 2732 N N . ALA A 1 358 ? -28.154 8.255 22.951 1.00 85.75 358 ALA A N 1
ATOM 2733 C CA . ALA A 1 358 ? -29.259 8.692 22.098 1.00 85.75 358 ALA A CA 1
ATOM 2734 C C . ALA A 1 358 ? -28.805 9.256 20.740 1.00 85.75 358 ALA A C 1
ATOM 2736 O O . ALA A 1 358 ? -29.571 9.205 19.780 1.00 85.75 358 ALA A O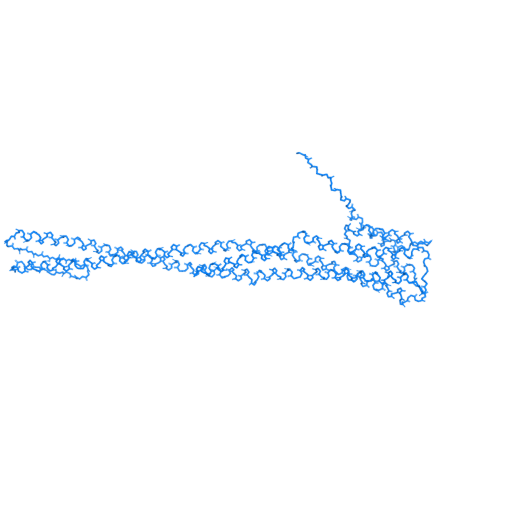 1
ATOM 2737 N N . LYS A 1 359 ? -27.562 9.753 20.635 1.00 84.88 359 LYS A N 1
ATOM 2738 C CA . LYS A 1 359 ? -26.988 10.245 19.366 1.00 84.88 359 LYS A CA 1
ATOM 2739 C C . LYS A 1 359 ? -26.783 9.121 18.350 1.00 84.88 359 LYS A C 1
ATOM 2741 O O . LYS A 1 359 ? -26.803 9.371 17.149 1.00 84.88 359 LYS A O 1
ATOM 2746 N N . TYR A 1 360 ? -26.626 7.894 18.837 1.00 75.62 360 TYR A N 1
ATOM 2747 C CA . TYR A 1 360 ? -26.606 6.680 18.037 1.00 75.62 360 TYR A CA 1
ATOM 2748 C C . TYR A 1 360 ? -28.047 6.171 17.954 1.00 75.62 360 TYR A C 1
ATOM 2750 O O . TYR A 1 360 ? -28.494 5.343 18.755 1.00 75.62 360 TYR A O 1
ATOM 2758 N N . LEU A 1 361 ? -28.819 6.768 17.040 1.00 58.00 361 LEU A N 1
ATOM 2759 C CA . LEU A 1 361 ? -30.172 6.313 16.724 1.00 58.00 361 LEU A CA 1
ATOM 2760 C C . LEU A 1 361 ? -30.109 4.833 16.339 1.00 58.00 361 LEU A C 1
ATOM 2762 O O . LEU A 1 361 ? -29.242 4.442 15.558 1.00 58.00 361 LEU A O 1
ATOM 2766 N N . SER A 1 362 ? -31.021 4.029 16.890 1.00 53.41 362 SER A N 1
ATOM 2767 C CA . SER A 1 362 ? -31.236 2.654 16.451 1.00 53.41 362 SER A CA 1
ATOM 2768 C C . SER A 1 362 ? -31.477 2.691 14.951 1.00 53.41 362 SER A C 1
ATOM 2770 O O . SER A 1 362 ? -32.537 3.128 14.506 1.00 53.41 362 SER A O 1
ATOM 2772 N N . ILE A 1 363 ? -30.486 2.293 14.160 1.00 43.88 363 ILE A N 1
ATOM 2773 C CA . ILE A 1 363 ? -30.720 2.021 12.753 1.00 43.88 363 ILE A CA 1
ATOM 2774 C C . ILE A 1 363 ? -31.533 0.727 12.763 1.00 43.88 363 ILE A C 1
ATOM 2776 O O . ILE A 1 363 ? -30.978 -0.369 12.773 1.00 43.88 363 ILE A O 1
ATOM 2780 N N . GLU A 1 364 ? -32.861 0.845 12.810 1.00 35.97 364 GLU A N 1
ATOM 2781 C CA . GLU A 1 364 ? -33.713 -0.158 12.185 1.00 35.97 364 GLU A CA 1
ATOM 2782 C C . GLU A 1 364 ? -33.326 -0.138 10.709 1.00 35.97 364 GLU A C 1
ATOM 2784 O O . GLU A 1 364 ? -33.779 0.687 9.917 1.00 35.97 364 GLU A O 1
ATOM 2789 N N . TRP A 1 365 ? -32.353 -0.975 10.359 1.00 30.70 365 TRP A N 1
ATOM 2790 C CA . TRP A 1 365 ? -31.963 -1.180 8.981 1.00 30.70 365 TRP A CA 1
ATOM 2791 C C . TRP A 1 365 ? -33.171 -1.841 8.320 1.00 30.70 365 TRP A C 1
ATOM 2793 O O . TRP A 1 365 ? -33.416 -3.030 8.510 1.00 30.70 365 TRP A O 1
ATOM 2803 N N . HIS A 1 366 ? -33.983 -1.051 7.622 1.00 25.81 366 HIS A N 1
ATOM 2804 C CA . HIS A 1 366 ? -35.009 -1.546 6.717 1.00 25.81 366 HIS A CA 1
ATOM 2805 C C . HIS A 1 366 ? -34.371 -1.687 5.332 1.00 25.81 366 HIS A C 1
ATOM 2807 O O . HIS A 1 366 ? -34.224 -0.688 4.625 1.00 25.81 366 HIS A O 1
ATOM 2813 N N . PRO A 1 367 ? -33.975 -2.900 4.903 1.00 33.19 367 PRO A N 1
ATOM 2814 C CA . PRO A 1 367 ? -33.419 -3.118 3.578 1.00 33.19 367 PRO A CA 1
ATOM 2815 C C . PRO A 1 367 ? -34.550 -3.233 2.560 1.00 33.19 367 PRO A C 1
ATOM 2817 O O . PRO A 1 367 ? -34.693 -4.253 1.905 1.00 33.19 367 PRO A O 1
ATOM 2820 N N . THR A 1 368 ? -35.388 -2.211 2.441 1.00 36.53 368 THR A N 1
ATOM 2821 C CA . THR A 1 368 ? -36.340 -2.091 1.335 1.00 36.53 368 THR A CA 1
ATOM 2822 C C . THR A 1 368 ? -36.870 -0.676 1.326 1.00 36.53 368 THR A C 1
ATOM 2824 O O . THR A 1 368 ? -37.859 -0.381 1.976 1.00 36.53 368 THR A O 1
ATOM 2827 N N . GLU A 1 369 ? -36.192 0.186 0.586 1.00 29.95 369 GLU A N 1
ATOM 2828 C CA . GLU A 1 369 ? -36.847 1.116 -0.327 1.00 29.95 369 GLU A CA 1
ATOM 2829 C C . GLU A 1 369 ? -35.776 1.580 -1.311 1.00 29.95 369 GLU A C 1
ATOM 2831 O O . GLU A 1 369 ? -35.109 2.602 -1.167 1.00 29.95 369 GLU A O 1
ATOM 2836 N N . VAL A 1 370 ? -35.573 0.741 -2.329 1.00 36.78 370 VAL A N 1
ATOM 2837 C CA . VAL A 1 370 ? -35.104 1.225 -3.621 1.00 36.78 370 VAL A CA 1
ATOM 2838 C C . VAL A 1 370 ? -36.189 2.186 -4.098 1.00 36.78 370 VAL A C 1
ATOM 2840 O O . VAL A 1 370 ? -37.153 1.767 -4.737 1.00 36.78 370 VAL A O 1
ATOM 2843 N N . VAL A 1 371 ? -36.050 3.470 -3.771 1.00 33.25 371 VAL A N 1
ATOM 2844 C CA . VAL A 1 371 ? -36.717 4.525 -4.531 1.00 33.25 371 VAL A CA 1
ATOM 2845 C C . VAL A 1 371 ? -35.993 4.573 -5.869 1.00 33.25 371 VAL A C 1
ATOM 2847 O O . VAL A 1 371 ? -34.989 5.251 -6.068 1.00 33.25 371 VAL A O 1
ATOM 2850 N N . THR A 1 372 ? -36.467 3.708 -6.756 1.00 40.22 372 THR A N 1
ATOM 2851 C CA . THR A 1 372 ? -36.420 3.978 -8.182 1.00 40.22 372 THR A CA 1
ATOM 2852 C C . THR A 1 372 ? -37.426 5.089 -8.463 1.00 40.22 372 THR A C 1
ATOM 2854 O O . THR A 1 372 ? -38.420 5.199 -7.750 1.00 40.22 372 THR A O 1
ATOM 2857 N N . GLU A 1 373 ? -37.148 5.834 -9.534 1.00 32.34 373 GLU A N 1
ATOM 2858 C CA . GLU A 1 373 ? -37.962 6.891 -10.157 1.00 32.34 373 GLU A CA 1
ATOM 2859 C C . GLU A 1 373 ? -37.614 8.319 -9.698 1.00 32.34 373 GLU A C 1
ATOM 2861 O O . GLU A 1 373 ? -37.620 8.624 -8.511 1.00 32.34 373 GLU A O 1
ATOM 2866 N N . SER A 1 374 ? -37.281 9.268 -10.580 1.00 37.00 374 SER A N 1
ATOM 2867 C CA . SER A 1 374 ? -37.136 9.305 -12.048 1.00 37.00 374 SER A CA 1
ATOM 2868 C C . SER A 1 374 ? -36.337 10.546 -12.434 1.00 37.00 374 SER A C 1
ATOM 2870 O O . SER A 1 374 ? -36.442 11.554 -11.697 1.00 37.00 374 SER A O 1
#

pLDDT: mean 80.66, std 17.65, range [25.81, 95.5]

Sequence (374 aa):
MENTILAYRESLAEIQSELDRLDAAVTVSAATKRSEAISCALKVGTDSLYNLSALISGDFELTHDDERLKVALDSLVTTFNHITELADSQLAEVGRLHSDAIELRNAKLRPLQNKLDESKSELEAQLTANREAITATSNTVKTFQESVDTMKRAHRSLQDKLSDSERTHDTVNIAVSILIPIWGVVGLIDPTSSPGAVFKLRKCVRETCDALHKEKAALEKAEESLKTERGQQDELEKQVSRLEDMLSEIVPLEDQVTSTIEKTDMLQQAIIVVKQQLAAAARRAAQLSNTVLITAHASSTNQEICTGILDIAEQVPLDFTNSNEMKLLLNELLSGYGSAVVPAAIESRANELLGAAAKYLSIEWHPTEVVTES

Secondary structure (DSSP, 8-state):
-HHHHHHHHHHHHHHHHHHHHHHHHHSHHHHHHHHHHHHHHHHHHHHHHHHHHHHTTTT----TT-HHHHHHHHHHHHHHHHHHHHHHHHHHHHHHHHHHHHHIIIIIIHHHHHHHHHHHHHHHHHHHHHHHHHHHHHHHHHHHHHHHHHHHHHHHHHHHHHHHHHH--S-------B--TTS--B----TT--THHHHHHHHHHHHHHHHHHHHHHHHHHHHHHHHHHHHHHHHHHHHHHHHHHHHHHHHHHHHHHHHHHHHHHHHHHHHHHHHHHHHHHHHHHHHHHHIIIII-TTT--HHHHHHHHHHHHTTSPP-TTTHHHHHHHHHHHHHSS-SSPPPHHHHHHHHHHHHHHHTS--------------

Radius of gyration: 48.54 Å; chains: 1; bounding box: 97×30×142 Å

Organism: NCBI:txid1491008

Foldseek 3Di:
DVVVLVVLVVLLVVLVVLLVVLVVCLDPVNLVVLVVVLLVLLQVLLVLLLLLLLVCFAQRDDDLPPVVNLVSLVSNLVSLVVSLVSLVVVLVVLVVSLVSLVCSVPVRLVVSLVVLVVVLVVLVVVLVVLVVVLVVLVVVLVVLVVLLVLLVVVLVVLVVVLVVCVVPPDQDQDFDFDQNPPDGTPGTDHSPDDPCSSVVSVVVSVVSVVVSVVSVVVSVVSVVVSVVSVVVSVVSVVVSVSSVVSSVSSVVSNVSSVVSSVSSVVSSVVSVLQSVLSVQLSVLSVVLSCCSNPVPPDDDGSLNNLVSSLSNLVSRDDDLSNLVSLLSSLCSNCVRSHPDHDPPVSVVSSVVSNVVSVVNPNPPPDPDDPPDDD